Protein AF-A0A4S4DQ17-F1 (afdb_monomer_lite)

Secondary structure (DSSP, 8-state):
-PPPP---SS----S--S---STTTTHHHHHHHHHHHS--S-HHHHHHHHHHHHHHHT-THHHHHHHHHHTTS---HHHHHHHHHHHHHHHHHTTS---------------PPTT-SGGGSPPEEEEEEEETTEEEEEEEEE--HHHHHHS---EEEEEEEEE-SSEEEEEEEEEE-SSS-EEEEEEE-PEEE--TTT-EEES-TT-EEEE-SS-TTSPEEEE---SEEE-SS-EEEEEET--SEEEEE-SSS-EEEEEEES--EEEEEE-GGGGTTTTTSEEEEEEEEEEEEEE-TT-EEEEEEEEEE-

pLDDT: mean 76.97, std 22.65, range [22.67, 98.75]

Foldseek 3Di:
DDDDDDDDFFAQADDDDDDDPPPVQEQPVVVVVCQLCPDDPDPVSVLLNVLLVQQCVQDDCSNVLNVCSNVVVDVDVVSVVVSVVVSVVSSVCVVPDDYDYDDDDDDDDEDADPRGCPNVDDWDWPDWDQDVNKTKTKTKDWDDPVNCSHHNFTKIWIWMWTDDPFKIKIKIKIWRQGQFKGKYKYKYFDKDFAQQQQKKKAQLAQFWKFWCPPHVVRTDTDGHHDRIGGPPAFGWMKGAQTDQWMWMDRRPPKIKIKGKDPLRMWIKGAHGPSNPPPSRGIITIMRIGRDMDMDHHGDMDMMMIMIGID

Sequence (310 aa):
MPAAPYPTPGALLIGDAFNMRHPLTGGGMTGALYKVFCASPDQARKEMREACFDYLSLGGVCSTGPVALLSGLNPSPLSLILHFFAIAINGVGRFHWEFESRTELVYFSCIVHAHGFARNMNWSIVDSQDVEGNPAVTLELKDGPYSRAMWDFSFQAMYKIILDAKSLSTELVITNTDNKPFSFSTALHTYFSASVSGASVKGLKGCKTLNKDPDPKNPLEGEEERDVVTFPGFVDCVYLEAPSELLLDNGLGDKITIQNTSWTDAVLWNPFLQMEACYKDFVCVENAKIGKVELGPNQSWAATQHLSVG

Radius of gyration: 21.35 Å; chains: 1; bounding box: 48×52×52 Å

Organism: Camellia sinensis var. sinensis (NCBI:txid542762)

Structure (mmCIF, N/CA/C/O backbone):
data_AF-A0A4S4DQ17-F1
#
_entry.id   AF-A0A4S4DQ17-F1
#
loop_
_atom_site.group_PDB
_atom_site.id
_atom_site.type_symbol
_atom_site.label_atom_id
_atom_site.label_alt_id
_atom_site.label_comp_id
_atom_site.label_asym_id
_atom_site.label_entity_id
_atom_site.label_seq_id
_atom_site.pdbx_PDB_ins_code
_atom_site.Cartn_x
_atom_site.Cartn_y
_atom_site.Cartn_z
_atom_site.occupancy
_atom_site.B_iso_or_equiv
_atom_site.auth_seq_id
_atom_site.auth_comp_id
_atom_site.auth_asym_id
_atom_site.auth_atom_id
_atom_site.pdbx_PDB_model_num
ATOM 1 N N . MET A 1 1 ? -20.421 15.978 -12.755 1.00 23.36 1 MET A N 1
ATOM 2 C CA . MET A 1 1 ? -19.486 16.382 -13.828 1.00 23.36 1 MET A CA 1
ATOM 3 C C . MET A 1 1 ? -18.197 15.602 -13.625 1.00 23.36 1 MET A C 1
ATOM 5 O O . MET A 1 1 ? -17.738 15.582 -12.489 1.00 23.36 1 MET A O 1
ATOM 9 N N . PRO A 1 2 ? -17.665 14.894 -14.634 1.00 24.42 2 PRO A N 1
ATOM 10 C CA . PRO A 1 2 ? -16.424 14.141 -14.474 1.00 24.42 2 PRO A CA 1
ATOM 11 C C . PRO A 1 2 ? -15.255 15.095 -14.193 1.00 24.42 2 PRO A C 1
ATOM 13 O O . PRO A 1 2 ? -15.185 16.186 -14.760 1.00 24.42 2 PRO A O 1
ATOM 16 N N . ALA A 1 3 ? -14.365 14.700 -13.281 1.00 25.77 3 ALA A N 1
ATOM 17 C CA . ALA A 1 3 ? -13.180 15.474 -12.944 1.00 25.77 3 ALA A CA 1
ATOM 18 C C . ALA A 1 3 ? -12.233 15.552 -14.152 1.00 25.77 3 ALA A C 1
ATOM 20 O O . ALA A 1 3 ? -11.909 14.534 -14.759 1.00 25.77 3 ALA A O 1
ATOM 21 N N . ALA A 1 4 ? -11.785 16.764 -14.486 1.00 26.52 4 ALA A N 1
ATOM 22 C CA . ALA A 1 4 ? -10.760 16.979 -15.501 1.00 26.52 4 ALA A CA 1
ATOM 23 C C . ALA A 1 4 ? -9.400 16.405 -15.033 1.00 26.52 4 ALA A C 1
ATOM 25 O O . ALA A 1 4 ? -9.022 16.663 -13.883 1.00 26.52 4 ALA A O 1
ATOM 26 N N . PRO A 1 5 ? -8.685 15.644 -15.884 1.00 32.91 5 PRO A N 1
ATOM 27 C CA . PRO A 1 5 ? -7.383 15.061 -15.564 1.00 32.91 5 PRO A CA 1
ATOM 28 C C . PRO A 1 5 ? -6.291 16.135 -15.460 1.00 32.91 5 PRO A C 1
ATOM 30 O O . PRO A 1 5 ? -6.282 17.089 -16.238 1.00 32.91 5 PRO A O 1
ATOM 33 N N . TYR A 1 6 ? -5.356 15.953 -14.523 1.00 35.62 6 TYR A N 1
ATOM 34 C CA . TYR A 1 6 ? -4.152 16.778 -14.381 1.00 35.62 6 TYR A CA 1
ATOM 35 C C . TYR A 1 6 ? -2.906 15.917 -14.643 1.00 35.62 6 TYR A C 1
ATOM 37 O O . TYR A 1 6 ? -2.704 14.922 -13.946 1.00 35.62 6 TYR A O 1
ATOM 45 N N . PRO A 1 7 ? -2.073 16.252 -15.640 1.00 33.19 7 PRO A N 1
ATOM 46 C CA . PRO A 1 7 ? -0.822 15.549 -15.887 1.00 33.19 7 PRO A CA 1
ATOM 47 C C . PRO A 1 7 ? 0.250 15.970 -14.870 1.00 33.19 7 PRO A C 1
ATOM 49 O O . PRO A 1 7 ? 0.632 17.139 -14.820 1.00 33.19 7 PRO A O 1
ATOM 52 N N . THR A 1 8 ? 0.777 15.010 -14.103 1.00 34.31 8 THR A N 1
ATOM 53 C CA . THR A 1 8 ? 1.921 15.218 -13.197 1.00 34.31 8 THR A CA 1
ATOM 54 C C . THR A 1 8 ? 3.106 14.357 -13.648 1.00 34.31 8 THR A C 1
ATOM 56 O O . THR A 1 8 ? 3.019 13.131 -13.593 1.00 34.31 8 THR A O 1
ATOM 59 N N . PRO A 1 9 ? 4.230 14.954 -14.082 1.00 32.97 9 PRO A N 1
ATOM 60 C CA . PRO A 1 9 ? 5.442 14.206 -14.411 1.00 32.97 9 PRO A CA 1
ATOM 61 C C . PRO A 1 9 ? 6.063 13.512 -13.180 1.00 32.97 9 PRO A C 1
ATOM 63 O O . PRO A 1 9 ? 6.388 14.182 -12.191 1.00 32.97 9 PRO A O 1
ATOM 66 N N . GLY A 1 10 ? 6.270 12.190 -13.281 1.00 31.44 10 GLY A N 1
ATOM 67 C CA . GLY A 1 10 ? 7.061 11.375 -12.344 1.00 31.44 10 GLY A CA 1
ATOM 68 C C . GLY A 1 10 ? 6.290 10.728 -11.183 1.00 31.44 10 GLY A C 1
ATOM 69 O O . GLY A 1 10 ? 6.564 11.049 -10.031 1.00 31.44 10 GLY A O 1
ATOM 70 N N . ALA A 1 11 ? 5.339 9.825 -11.457 1.00 30.89 11 ALA A N 1
ATOM 71 C CA . ALA A 1 11 ? 4.606 9.074 -10.425 1.00 30.89 11 ALA A CA 1
ATOM 72 C C . ALA A 1 11 ? 4.441 7.584 -10.806 1.00 30.89 11 ALA A C 1
ATOM 74 O O . ALA A 1 11 ? 3.930 7.285 -11.885 1.00 30.89 11 ALA A O 1
ATOM 75 N N . LEU A 1 12 ? 4.832 6.662 -9.911 1.00 33.28 12 LEU A N 1
ATOM 76 C CA . LEU A 1 12 ? 4.668 5.200 -10.012 1.00 33.28 12 LEU A CA 1
ATOM 77 C C . LEU A 1 12 ? 4.032 4.689 -8.714 1.00 33.28 12 LEU A C 1
ATOM 79 O O . LEU A 1 12 ? 4.711 4.204 -7.813 1.00 33.28 12 LEU A O 1
ATOM 83 N N . LEU A 1 13 ? 2.716 4.839 -8.618 1.00 39.44 13 LEU A N 1
ATOM 84 C CA . LEU A 1 13 ? 1.956 4.498 -7.420 1.00 39.44 13 LEU A CA 1
ATOM 85 C C . LEU A 1 13 ? 1.554 3.011 -7.424 1.00 39.44 13 LEU A C 1
ATOM 87 O O . LEU A 1 13 ? 1.210 2.453 -8.470 1.00 39.44 13 LEU A O 1
ATOM 91 N N . ILE A 1 14 ? 1.627 2.379 -6.251 1.00 31.50 14 ILE A N 1
ATOM 92 C CA . ILE A 1 14 ? 1.242 0.987 -5.982 1.00 31.50 14 ILE A CA 1
ATOM 93 C C . ILE A 1 14 ? 0.089 1.023 -4.963 1.00 31.50 14 ILE A C 1
ATOM 95 O O . ILE A 1 14 ? 0.085 1.846 -4.055 1.00 31.50 14 ILE A O 1
ATOM 99 N N . GLY A 1 15 ? -0.924 0.173 -5.147 1.00 33.09 15 GLY A N 1
ATOM 100 C CA . GLY A 1 15 ? -2.092 0.090 -4.260 1.00 33.09 15 GLY A CA 1
ATOM 101 C C . GLY A 1 15 ? -3.380 0.741 -4.791 1.00 33.09 15 GLY A C 1
ATOM 102 O O . GLY A 1 15 ? -3.366 1.603 -5.668 1.00 33.09 15 GLY A O 1
ATOM 103 N N . ASP A 1 16 ? -4.517 0.244 -4.308 1.00 33.47 16 ASP A N 1
ATOM 104 C CA . ASP A 1 16 ? -5.868 0.581 -4.753 1.00 33.47 16 ASP A CA 1
ATOM 105 C C . ASP A 1 16 ? -6.634 1.433 -3.743 1.00 33.47 16 ASP A C 1
ATOM 107 O O . ASP A 1 16 ? -7.006 0.893 -2.723 1.00 33.47 16 ASP A O 1
ATOM 111 N N . ALA A 1 17 ? -6.998 2.674 -4.082 1.00 32.94 17 ALA A N 1
ATOM 112 C CA . ALA A 1 17 ? -8.367 3.154 -3.835 1.00 32.94 17 ALA A CA 1
ATOM 113 C C . ALA A 1 17 ? -8.698 4.362 -4.695 1.00 32.94 17 ALA A C 1
ATOM 115 O O . ALA A 1 17 ? -8.714 5.483 -4.218 1.00 32.94 17 ALA A O 1
ATOM 116 N N . PHE A 1 18 ? -8.936 4.153 -5.985 1.00 29.39 18 PHE A N 1
ATOM 117 C CA . PHE A 1 18 ? -9.762 5.029 -6.833 1.00 29.39 18 PHE A CA 1
ATOM 118 C C . PHE A 1 18 ? -9.758 4.391 -8.227 1.00 29.39 18 PHE A C 1
ATOM 120 O O . PHE A 1 18 ? -8.889 4.695 -9.040 1.00 29.39 18 PHE A O 1
ATOM 127 N N . ASN A 1 19 ? -10.632 3.410 -8.485 1.00 33.72 19 ASN A N 1
ATOM 128 C CA . ASN A 1 19 ? -11.723 3.561 -9.459 1.00 33.72 19 ASN A CA 1
ATOM 129 C C . ASN A 1 19 ? -12.554 2.268 -9.593 1.00 33.72 19 ASN A C 1
ATOM 131 O O . ASN A 1 19 ? -12.212 1.369 -10.346 1.00 33.72 19 ASN A O 1
ATOM 135 N N . MET A 1 20 ? -13.719 2.237 -8.954 1.00 30.47 20 MET A N 1
ATOM 136 C CA . MET A 1 20 ? -14.927 1.722 -9.597 1.00 30.47 20 MET A CA 1
ATOM 137 C C . MET A 1 20 ? -16.119 2.407 -8.946 1.00 30.47 20 MET A C 1
ATOM 139 O O . MET A 1 20 ? -16.654 1.917 -7.955 1.00 30.47 20 MET A O 1
ATOM 143 N N . ARG A 1 21 ? -16.558 3.557 -9.464 1.00 41.91 21 ARG A N 1
ATOM 144 C CA . ARG A 1 21 ? -17.860 4.107 -9.054 1.00 41.91 21 ARG A CA 1
ATOM 145 C C . ARG A 1 21 ? -18.694 4.543 -10.249 1.00 41.91 21 ARG A C 1
ATOM 147 O O . ARG A 1 21 ? -19.067 5.700 -10.387 1.00 41.91 21 ARG A O 1
ATOM 154 N N . HIS A 1 22 ? -19.053 3.554 -11.068 1.00 36.72 22 HIS A N 1
ATOM 155 C CA . HIS A 1 22 ? -20.431 3.462 -11.540 1.00 36.72 22 HIS A CA 1
ATOM 156 C C . HIS A 1 22 ? -21.171 2.452 -10.631 1.00 36.72 22 HIS A C 1
ATOM 158 O O . HIS A 1 22 ? -20.622 1.375 -10.375 1.00 36.72 22 HIS A O 1
ATOM 164 N N . PRO A 1 23 ? -22.389 2.752 -10.134 1.00 37.75 23 PRO A N 1
ATOM 165 C CA . PRO A 1 23 ? -23.125 1.888 -9.199 1.00 37.75 23 PRO A CA 1
ATOM 166 C C . PRO A 1 23 ? -23.360 0.455 -9.707 1.00 37.75 23 PRO A C 1
ATOM 168 O O . PRO A 1 23 ? -23.554 -0.458 -8.910 1.00 37.75 23 PRO A O 1
ATOM 171 N N . LEU A 1 24 ? -23.308 0.249 -11.027 1.00 41.12 24 LEU A N 1
ATOM 172 C CA . LEU A 1 24 ? -23.474 -1.069 -11.648 1.00 41.12 24 LEU A CA 1
ATOM 173 C C . LEU A 1 24 ? -22.224 -1.952 -11.581 1.00 41.12 24 LEU A C 1
ATOM 175 O O . LEU A 1 24 ? -22.370 -3.168 -11.602 1.00 41.12 24 LEU A O 1
ATOM 179 N N . THR A 1 25 ? -21.017 -1.382 -11.517 1.00 44.50 25 THR A N 1
ATOM 180 C CA . THR A 1 25 ? -19.782 -2.158 -11.709 1.00 44.50 25 THR A CA 1
ATOM 181 C C . THR A 1 25 ? -18.955 -2.329 -10.437 1.00 44.50 25 THR A C 1
ATOM 183 O O . THR A 1 25 ? -18.347 -3.375 -10.267 1.00 44.50 25 THR A O 1
ATOM 186 N N . GLY A 1 26 ? -19.015 -1.382 -9.493 1.00 41.41 26 GLY A N 1
ATOM 187 C CA . GLY A 1 26 ? -18.162 -1.374 -8.295 1.00 41.41 26 GLY A CA 1
ATOM 188 C C . GLY A 1 26 ? -18.586 -2.292 -7.147 1.00 41.41 26 GLY A C 1
ATOM 189 O O . GLY A 1 26 ? -17.927 -3.280 -6.834 1.00 41.41 26 GLY A O 1
ATOM 190 N N . GLY A 1 27 ? -19.683 -1.939 -6.476 1.00 39.31 27 GLY A N 1
ATOM 191 C CA . GLY A 1 27 ? -20.121 -2.626 -5.253 1.00 39.31 27 GLY A CA 1
ATOM 192 C C . GLY A 1 27 ? -21.035 -3.824 -5.510 1.00 39.31 27 GLY A C 1
ATOM 193 O O . GLY A 1 27 ? -20.897 -4.862 -4.866 1.00 39.31 27 GLY A O 1
ATOM 194 N N . GLY A 1 28 ? -21.949 -3.701 -6.479 1.00 44.72 28 GLY A N 1
ATOM 195 C CA . GLY A 1 28 ? -22.928 -4.747 -6.784 1.00 44.72 28 GLY A CA 1
ATOM 196 C C . GLY A 1 28 ? -22.284 -6.012 -7.348 1.00 44.72 28 GLY A C 1
ATOM 197 O O . GLY A 1 28 ? -22.566 -7.109 -6.871 1.00 44.72 28 GLY A O 1
ATOM 198 N N . MET A 1 29 ? -21.375 -5.862 -8.316 1.00 48.62 29 MET A N 1
ATOM 199 C CA . MET A 1 29 ? -20.683 -7.004 -8.916 1.00 48.62 29 MET A CA 1
ATOM 200 C C . MET A 1 29 ? -19.654 -7.628 -7.982 1.00 48.62 29 MET A C 1
ATOM 202 O O . MET A 1 29 ? -19.623 -8.844 -7.890 1.00 48.62 29 MET A O 1
ATOM 206 N N . THR A 1 30 ? -18.868 -6.847 -7.239 1.00 45.31 30 THR A N 1
ATOM 207 C CA . THR A 1 30 ? -17.901 -7.403 -6.274 1.00 45.31 30 THR A CA 1
ATOM 208 C C . THR A 1 30 ? -18.607 -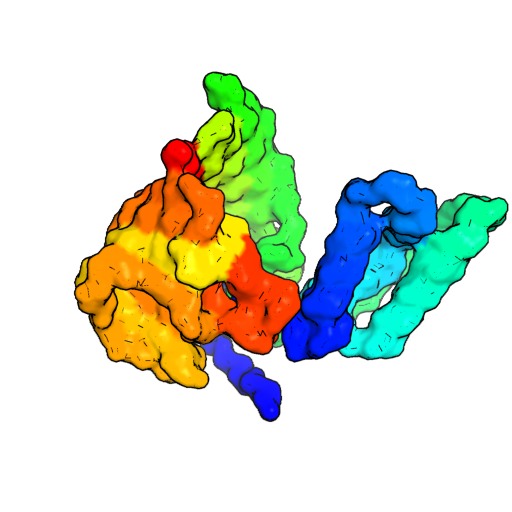8.176 -5.158 1.00 45.31 30 THR A C 1
ATOM 210 O O . THR A 1 30 ? -18.210 -9.292 -4.838 1.00 45.31 30 THR A O 1
ATOM 213 N N . GLY A 1 31 ? -19.720 -7.655 -4.626 1.00 46.66 31 GLY A N 1
ATOM 214 C CA . GLY A 1 31 ? -20.544 -8.374 -3.649 1.00 46.66 31 GLY A CA 1
ATOM 215 C C . GLY A 1 31 ? -21.257 -9.603 -4.230 1.00 46.66 31 GLY A C 1
ATOM 216 O O . GLY A 1 31 ? -21.392 -10.620 -3.547 1.00 46.66 31 GLY A O 1
ATOM 217 N N . ALA A 1 32 ? -21.691 -9.548 -5.494 1.00 52.75 32 ALA A N 1
ATOM 218 C CA . AL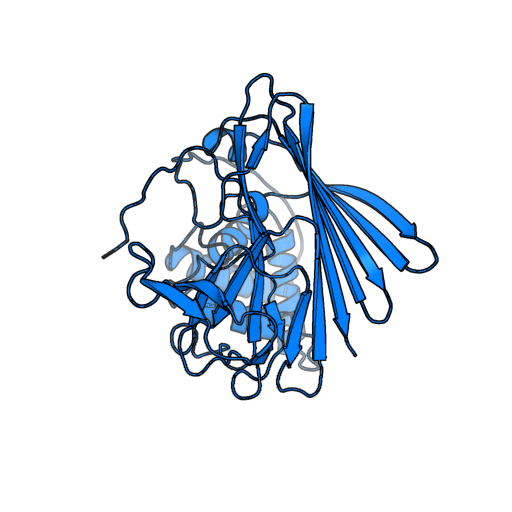A A 1 32 ? -22.265 -10.698 -6.192 1.00 52.75 32 ALA A CA 1
ATOM 219 C C . ALA A 1 32 ? -21.208 -11.775 -6.484 1.00 52.75 32 ALA A C 1
ATOM 221 O O . ALA A 1 32 ? -21.453 -12.946 -6.216 1.00 52.75 32 ALA A O 1
ATOM 222 N N . LEU A 1 33 ? -20.019 -11.392 -6.951 1.00 53.12 33 LEU A N 1
ATOM 223 C CA . LEU A 1 33 ? -18.902 -12.298 -7.213 1.00 53.12 33 LEU A CA 1
ATOM 224 C C . LEU A 1 33 ? -18.356 -12.897 -5.924 1.00 53.12 33 LEU A C 1
ATOM 226 O O . LEU A 1 33 ? -18.113 -14.095 -5.891 1.00 53.12 33 LEU A O 1
ATOM 230 N N . TYR A 1 34 ? -18.261 -12.130 -4.837 1.00 52.47 34 TYR A N 1
ATOM 231 C CA . TYR A 1 34 ? -17.959 -12.674 -3.513 1.00 52.47 34 TYR A CA 1
ATOM 232 C C . TYR A 1 34 ? -18.967 -13.771 -3.138 1.00 52.47 34 TYR A C 1
ATOM 234 O O . TYR A 1 34 ? -18.584 -14.890 -2.813 1.00 52.47 34 TYR A O 1
ATOM 242 N N . LYS A 1 35 ? -20.272 -13.514 -3.296 1.00 53.31 35 LYS A N 1
ATOM 243 C CA . LYS A 1 35 ? -21.320 -14.519 -3.036 1.00 53.31 35 LYS A CA 1
ATOM 244 C C . LYS A 1 35 ? -21.283 -15.730 -3.978 1.00 53.31 35 LYS A C 1
ATOM 246 O O . LYS A 1 35 ? -21.761 -16.791 -3.580 1.00 53.31 35 LYS A O 1
ATOM 251 N N . VAL A 1 36 ? -20.763 -15.578 -5.196 1.00 54.81 36 VAL A N 1
ATOM 252 C CA . VAL A 1 36 ? -20.610 -16.657 -6.189 1.00 54.81 36 VAL A CA 1
ATOM 253 C C . VAL A 1 36 ? -19.350 -17.487 -5.918 1.00 54.81 36 VAL A C 1
ATOM 255 O O . VAL A 1 36 ? -19.397 -18.709 -5.999 1.00 54.81 36 VAL A O 1
ATOM 258 N N . PHE A 1 37 ? -18.225 -16.856 -5.578 1.00 52.75 37 PHE A N 1
ATOM 259 C CA . PHE A 1 37 ? -16.928 -17.524 -5.437 1.00 52.75 37 PHE A CA 1
ATOM 260 C C . PHE A 1 37 ? -16.632 -18.021 -4.018 1.00 52.75 37 PHE A C 1
ATOM 262 O O . PHE A 1 37 ? -15.859 -18.971 -3.866 1.00 52.75 37 PHE A O 1
ATOM 269 N N . CYS A 1 38 ? -17.271 -17.465 -2.984 1.00 53.34 38 CYS A N 1
ATOM 270 C CA . CYS A 1 38 ? -17.173 -18.002 -1.630 1.00 53.34 38 CYS A CA 1
ATOM 271 C C . CYS A 1 38 ? -17.702 -19.438 -1.560 1.00 53.34 38 CYS A C 1
ATOM 273 O O . CYS A 1 38 ? -18.746 -19.779 -2.121 1.00 53.34 38 CYS A O 1
ATOM 275 N N . ALA A 1 39 ? -16.981 -20.290 -0.828 1.00 50.50 39 ALA A N 1
ATOM 276 C CA . ALA A 1 39 ? -17.391 -21.665 -0.595 1.00 50.50 39 ALA A CA 1
ATOM 277 C C . ALA A 1 39 ? -18.785 -21.702 0.051 1.00 50.50 39 ALA A C 1
ATOM 279 O O . ALA A 1 39 ? -19.021 -21.105 1.100 1.00 50.50 39 ALA A O 1
ATOM 280 N N . SER A 1 40 ? -19.713 -22.412 -0.587 1.00 61.47 40 SER A N 1
ATOM 281 C CA . SER A 1 40 ? -21.077 -22.573 -0.103 1.00 61.47 40 SER A CA 1
ATOM 282 C C . SER A 1 40 ? -21.500 -24.041 -0.146 1.00 61.47 40 SER A C 1
ATOM 284 O O . SER A 1 40 ? -21.151 -24.740 -1.100 1.00 61.47 40 SER A O 1
ATOM 286 N N . PRO A 1 41 ? -22.277 -24.526 0.841 1.00 53.78 41 PRO A N 1
ATOM 287 C CA . PRO A 1 41 ? -22.908 -25.842 0.764 1.00 53.78 41 PRO A CA 1
ATOM 288 C C . PRO A 1 41 ? -24.058 -25.896 -0.258 1.00 53.78 41 PRO A C 1
ATOM 290 O O . PRO A 1 41 ? -24.495 -26.987 -0.608 1.00 53.78 41 PRO A O 1
ATOM 293 N N . ASP A 1 42 ? -24.528 -24.745 -0.750 1.00 70.38 42 ASP A N 1
ATOM 294 C CA . ASP A 1 42 ? -25.627 -24.641 -1.710 1.00 70.38 42 ASP A CA 1
ATOM 295 C C . ASP A 1 42 ? -25.210 -25.103 -3.116 1.00 70.38 42 ASP A C 1
ATOM 297 O O . ASP A 1 42 ? -24.244 -24.594 -3.690 1.00 70.38 42 ASP A O 1
ATOM 301 N N . GLN A 1 43 ? -25.948 -26.069 -3.667 1.00 62.81 43 GLN A N 1
ATOM 302 C CA . GLN A 1 43 ? -25.633 -26.694 -4.952 1.00 62.81 43 GLN A CA 1
ATOM 303 C C . GLN A 1 43 ? -25.741 -25.708 -6.127 1.00 62.81 43 GLN A C 1
ATOM 305 O O . GLN A 1 43 ? -24.875 -25.710 -6.997 1.00 62.81 43 GLN A O 1
ATOM 310 N N . ALA A 1 44 ? -26.726 -24.804 -6.119 1.00 63.16 44 ALA A N 1
ATOM 311 C CA . ALA A 1 44 ? -26.897 -23.818 -7.187 1.00 63.16 44 ALA A CA 1
ATOM 312 C C . ALA A 1 44 ? -25.738 -22.806 -7.220 1.00 63.16 44 ALA A C 1
ATOM 314 O O . ALA A 1 44 ? -25.273 -22.415 -8.289 1.00 63.16 44 ALA A O 1
ATOM 315 N N . ARG A 1 45 ? -25.205 -22.419 -6.053 1.00 61.78 45 ARG A N 1
ATOM 316 C CA . ARG A 1 45 ? -24.010 -21.563 -5.970 1.00 61.78 45 ARG A CA 1
ATOM 317 C C . ARG A 1 45 ? -22.735 -22.270 -6.423 1.00 61.78 45 ARG A C 1
ATOM 319 O O . ARG A 1 45 ? -21.899 -21.625 -7.050 1.00 61.78 45 ARG A O 1
ATOM 326 N N . LYS A 1 46 ? -22.586 -23.574 -6.158 1.00 63.62 46 LYS A N 1
ATOM 327 C CA . LYS A 1 46 ? -21.455 -24.362 -6.684 1.00 63.62 46 LYS A CA 1
ATOM 328 C C . LYS A 1 46 ? -21.476 -24.418 -8.209 1.00 63.62 46 LYS A C 1
ATOM 330 O O . LYS A 1 46 ? -20.450 -24.161 -8.828 1.00 63.62 46 LYS A O 1
ATOM 335 N N . GLU A 1 47 ? -22.642 -24.669 -8.798 1.00 67.69 47 GLU A N 1
ATOM 336 C CA . GLU A 1 47 ? -22.793 -24.741 -10.255 1.00 67.69 47 GLU A CA 1
ATOM 337 C C . GLU A 1 47 ? -22.601 -23.383 -10.929 1.00 67.69 47 GLU A C 1
ATOM 339 O O . GLU A 1 47 ? -21.906 -23.286 -11.936 1.00 67.69 47 GLU A O 1
ATOM 344 N N . MET A 1 48 ? -23.119 -22.306 -10.333 1.00 66.06 48 MET A N 1
ATOM 345 C CA . MET A 1 48 ? -22.882 -20.947 -10.822 1.00 66.06 48 MET A CA 1
ATOM 346 C C . MET A 1 48 ? -21.393 -20.574 -10.782 1.00 66.06 48 MET A C 1
ATOM 348 O O . MET A 1 48 ? -20.884 -19.951 -11.710 1.00 66.06 48 MET A O 1
ATOM 352 N N . ARG A 1 49 ? -20.671 -20.984 -9.733 1.00 69.50 49 ARG A N 1
ATOM 353 C CA . ARG A 1 49 ? -19.223 -20.770 -9.613 1.00 69.50 49 ARG A CA 1
ATOM 354 C C . ARG A 1 49 ? -18.443 -21.503 -10.698 1.00 69.50 49 ARG A C 1
ATOM 356 O O . ARG A 1 49 ? -17.525 -20.936 -11.284 1.00 69.50 49 ARG A O 1
ATOM 363 N N . GLU A 1 50 ? -18.804 -22.751 -10.951 1.00 68.62 50 GLU A N 1
ATOM 364 C CA . GLU A 1 50 ? -18.174 -23.580 -11.972 1.00 68.62 50 GLU A CA 1
ATOM 365 C C . GLU A 1 50 ? -18.482 -23.084 -13.396 1.00 68.62 50 GLU A C 1
ATOM 367 O O . GLU A 1 50 ? -17.571 -22.991 -14.211 1.00 68.62 50 GLU A O 1
ATOM 372 N N . ALA A 1 51 ? -19.714 -22.646 -13.675 1.00 71.38 51 ALA A N 1
ATOM 373 C CA . ALA A 1 51 ? -20.076 -22.006 -14.943 1.00 71.38 51 ALA A CA 1
ATOM 374 C C . ALA A 1 51 ? -19.307 -20.695 -15.181 1.00 71.38 51 ALA A C 1
ATOM 376 O O . ALA A 1 51 ? -18.847 -20.429 -16.291 1.00 71.38 51 ALA A O 1
ATOM 377 N N . CYS A 1 52 ? -19.126 -19.882 -14.135 1.00 70.38 52 CYS A N 1
ATOM 378 C CA . CYS A 1 52 ? -18.269 -18.700 -14.201 1.00 70.38 52 CYS A CA 1
ATOM 379 C C . CYS A 1 52 ? -16.813 -19.075 -14.504 1.00 70.38 52 CYS A C 1
ATOM 381 O O . CYS A 1 52 ? -16.176 -18.418 -15.324 1.00 70.38 52 CYS A O 1
ATOM 383 N N . PHE A 1 53 ? -16.279 -20.115 -13.855 1.00 74.12 53 PHE A N 1
ATOM 384 C CA . PHE A 1 53 ? -14.901 -20.554 -14.067 1.00 74.12 53 PHE A CA 1
ATOM 385 C C . PHE A 1 53 ? -14.675 -21.067 -15.492 1.00 74.12 53 PHE A C 1
ATOM 387 O O . PHE A 1 53 ? -13.714 -20.656 -16.140 1.00 74.12 53 PHE A O 1
ATOM 394 N N . ASP A 1 54 ? -15.578 -21.893 -16.013 1.00 70.88 54 ASP A N 1
ATOM 395 C CA . ASP A 1 54 ? -15.508 -22.392 -17.388 1.00 70.88 54 ASP A CA 1
ATOM 396 C C . ASP A 1 54 ? -15.610 -21.265 -18.405 1.00 70.88 54 ASP A C 1
ATOM 398 O O . ASP A 1 54 ? -14.793 -21.189 -19.320 1.00 70.88 54 ASP A O 1
ATOM 402 N N . TYR A 1 55 ? -16.566 -20.350 -18.216 1.00 73.75 55 TYR A N 1
ATOM 403 C CA . TYR A 1 55 ? -16.719 -19.187 -19.080 1.00 73.75 55 TYR A CA 1
ATOM 404 C C . TYR A 1 55 ? -15.430 -18.357 -19.141 1.00 73.75 55 TYR A C 1
ATOM 406 O O . TYR A 1 55 ? -14.966 -18.010 -20.226 1.00 73.75 55 TYR A O 1
ATOM 414 N N . LEU A 1 56 ? -14.808 -18.093 -17.989 1.00 74.12 56 LEU A N 1
ATOM 415 C CA . LEU A 1 56 ? -13.529 -17.383 -17.923 1.00 74.12 56 LEU A CA 1
ATOM 416 C C . LEU A 1 56 ? -12.382 -18.198 -18.547 1.00 74.12 56 LEU A C 1
ATOM 418 O O . LEU A 1 56 ? -11.500 -17.623 -19.188 1.00 74.12 56 LEU A O 1
ATOM 422 N N . SER A 1 57 ? -12.407 -19.526 -18.406 1.00 74.31 57 SER A N 1
ATOM 423 C CA . SER A 1 57 ? -11.396 -20.445 -18.950 1.00 74.31 57 SER A CA 1
ATOM 424 C C . SER A 1 57 ? -11.413 -20.531 -20.478 1.00 74.31 57 SER A C 1
ATOM 426 O O . SER A 1 57 ? -10.395 -20.880 -21.074 1.00 74.31 57 SER A O 1
ATOM 428 N N . LEU A 1 58 ? -12.515 -20.140 -21.137 1.00 69.94 58 LEU A N 1
ATOM 429 C CA . LEU A 1 58 ? -12.572 -20.019 -22.602 1.00 69.94 58 LEU A CA 1
ATOM 430 C C . LEU A 1 58 ? -11.601 -18.957 -23.156 1.00 69.94 58 LEU A C 1
ATOM 432 O O . LEU A 1 58 ? -11.252 -18.995 -24.339 1.00 69.94 58 LEU A O 1
ATOM 436 N N . GLY A 1 59 ? -11.131 -18.025 -22.317 1.00 68.44 59 GLY A N 1
ATOM 437 C CA . GLY A 1 59 ? -10.181 -16.989 -22.716 1.00 68.44 59 GLY A CA 1
ATOM 438 C C . GLY A 1 59 ? -10.771 -15.964 -23.695 1.00 68.44 59 GLY A C 1
ATOM 439 O O . GLY A 1 59 ? -11.976 -15.921 -23.953 1.00 68.44 59 GLY A O 1
ATOM 440 N N . GLY A 1 60 ? -9.919 -15.083 -24.232 1.00 75.69 60 GLY A N 1
ATOM 441 C CA . GLY A 1 60 ? -10.355 -14.010 -25.138 1.00 75.69 60 GLY A CA 1
ATOM 442 C C . GLY A 1 60 ? -11.410 -13.110 -24.489 1.00 75.69 60 GLY A C 1
ATOM 443 O O . GLY A 1 60 ? -11.327 -12.848 -23.294 1.00 75.69 60 GLY A O 1
ATOM 444 N N . VAL A 1 61 ? -12.431 -12.694 -25.246 1.00 76.38 61 VAL A N 1
ATOM 445 C CA . VAL A 1 61 ? -13.522 -11.821 -24.762 1.00 76.38 61 VAL A CA 1
ATOM 446 C C . VAL A 1 61 ? -14.237 -12.400 -23.535 1.00 76.38 61 VAL A C 1
ATOM 448 O O . VAL A 1 61 ? -14.663 -11.636 -22.675 1.00 76.38 61 VAL A O 1
ATOM 451 N N . CYS A 1 62 ? -14.316 -13.727 -23.392 1.00 71.38 62 CYS A N 1
ATOM 452 C CA . CYS A 1 62 ? -14.953 -14.368 -22.237 1.00 71.38 62 CYS A CA 1
ATOM 453 C C . CYS A 1 62 ? -14.149 -14.209 -20.937 1.00 71.38 62 CYS A C 1
ATOM 455 O O . CYS A 1 62 ? -14.714 -14.329 -19.857 1.00 71.38 62 CYS A O 1
ATOM 457 N N . SER A 1 63 ? -12.857 -13.882 -21.030 1.00 69.88 63 SER A N 1
ATOM 458 C CA . SER A 1 63 ? -11.995 -13.560 -19.890 1.00 69.88 63 SER A CA 1
ATOM 459 C C . SER A 1 63 ? -11.724 -12.057 -19.803 1.00 69.88 63 SER A C 1
ATOM 461 O O . SER A 1 63 ? -12.021 -11.420 -18.794 1.00 69.88 63 SER A O 1
ATOM 463 N N . THR A 1 64 ? -11.242 -11.449 -20.889 1.00 68.81 64 THR A N 1
ATOM 464 C CA . THR A 1 64 ? -10.871 -10.031 -20.936 1.00 68.81 64 THR A CA 1
ATOM 465 C C . THR A 1 64 ? -12.076 -9.106 -20.826 1.00 68.81 64 THR A C 1
ATOM 467 O O . THR A 1 64 ? -11.944 -8.033 -20.255 1.00 68.81 64 THR A O 1
ATOM 470 N N . GLY A 1 65 ? -13.258 -9.507 -21.301 1.00 72.06 65 GLY A N 1
ATOM 471 C CA . GLY A 1 65 ? -14.492 -8.726 -21.204 1.00 72.06 65 GLY A CA 1
ATOM 472 C C . GLY A 1 65 ? -14.998 -8.575 -19.765 1.00 72.06 65 GLY A C 1
ATOM 473 O O . GLY A 1 65 ? -15.105 -7.441 -19.292 1.00 72.06 65 GLY A O 1
ATOM 474 N N . PRO A 1 66 ? -15.244 -9.673 -19.020 1.00 70.06 66 PRO A N 1
ATOM 475 C CA . PRO A 1 66 ? -15.592 -9.601 -17.604 1.00 70.06 66 PRO A CA 1
ATOM 476 C C . PRO A 1 66 ? -14.494 -8.950 -16.769 1.00 70.06 66 PRO A C 1
ATOM 478 O O . PRO A 1 66 ? -14.797 -8.105 -15.935 1.00 70.06 66 PRO A O 1
ATOM 481 N N . VAL A 1 67 ? -13.219 -9.262 -17.022 1.00 69.56 67 VAL A N 1
ATOM 482 C CA . VAL A 1 67 ? -12.107 -8.616 -16.310 1.00 69.56 67 VAL A CA 1
ATOM 483 C C . VAL A 1 67 ? -12.056 -7.119 -16.622 1.00 69.56 67 VAL A C 1
ATOM 485 O O . VAL A 1 67 ? -11.847 -6.335 -15.704 1.00 69.56 67 VAL A O 1
ATOM 488 N N . ALA A 1 68 ? -12.332 -6.679 -17.854 1.00 59.25 68 ALA A N 1
ATOM 489 C CA . ALA A 1 68 ? -12.440 -5.261 -18.212 1.00 59.25 68 ALA A CA 1
ATOM 490 C C . ALA A 1 68 ? -13.645 -4.573 -17.551 1.00 59.25 68 ALA A C 1
ATOM 492 O O . ALA A 1 68 ? -13.554 -3.412 -17.163 1.00 59.25 68 ALA A O 1
ATOM 493 N N . LEU A 1 69 ? -14.771 -5.272 -17.389 1.00 64.19 69 LEU A N 1
ATOM 494 C CA . LEU A 1 69 ? -15.930 -4.777 -16.639 1.00 64.19 69 LEU A CA 1
ATOM 495 C C . LEU A 1 69 ? -15.614 -4.627 -15.142 1.00 64.19 69 LEU A C 1
ATOM 497 O O . LEU A 1 69 ? -15.992 -3.624 -14.538 1.00 64.19 69 LEU A O 1
ATOM 501 N N . LEU A 1 70 ? -14.897 -5.596 -14.564 1.00 58.03 70 LEU A N 1
ATOM 502 C CA . LEU A 1 70 ? -14.505 -5.627 -13.148 1.00 58.03 70 LEU A CA 1
ATOM 503 C C . LEU A 1 70 ? -13.339 -4.702 -12.809 1.00 58.03 70 LEU A C 1
ATOM 505 O O . LEU A 1 70 ? -13.245 -4.222 -11.689 1.00 58.03 70 LEU A O 1
ATOM 509 N N . SER A 1 71 ? -12.468 -4.425 -13.771 1.00 51.81 71 SER A N 1
ATOM 510 C CA . SER A 1 71 ? -11.404 -3.420 -13.654 1.00 51.81 71 SER A CA 1
ATOM 511 C C . SER A 1 71 ? -11.869 -2.024 -14.079 1.00 51.81 71 SER A C 1
ATOM 513 O O . SER A 1 71 ? -11.080 -1.084 -14.088 1.00 51.81 71 SER A O 1
ATOM 515 N N . GLY A 1 72 ? -13.142 -1.867 -14.462 1.00 52.38 72 GLY A N 1
ATOM 516 C CA . GLY A 1 72 ? -13.707 -0.589 -14.899 1.00 52.38 72 GLY A CA 1
ATOM 517 C C . GLY A 1 72 ? -13.191 -0.076 -16.252 1.00 52.38 72 GLY A C 1
ATOM 518 O O . GLY A 1 72 ? -13.575 1.019 -16.660 1.00 52.38 72 GLY A O 1
ATOM 519 N N . LEU A 1 73 ? -12.375 -0.857 -16.967 1.00 46.75 73 LEU A N 1
ATOM 520 C CA . LEU A 1 73 ? -11.869 -0.565 -18.314 1.00 46.75 73 LEU A CA 1
ATOM 521 C C . LEU A 1 73 ? -12.974 -0.585 -19.386 1.00 46.75 73 LEU A C 1
ATOM 523 O O . LEU A 1 73 ? -12.817 0.012 -20.449 1.00 46.75 73 LEU A O 1
ATOM 527 N N . ASN A 1 74 ? -14.102 -1.246 -19.116 1.00 57.31 74 ASN A N 1
ATOM 528 C CA . ASN A 1 74 ? -15.276 -1.263 -19.985 1.00 57.31 74 ASN A CA 1
ATOM 529 C C . ASN A 1 74 ? -16.553 -0.987 -19.173 1.00 57.31 74 ASN A C 1
ATOM 531 O O . ASN A 1 74 ? -17.152 -1.924 -18.659 1.00 57.31 74 ASN A O 1
ATOM 535 N N . PRO A 1 75 ? -17.020 0.268 -19.057 1.00 57.44 75 PRO A N 1
ATOM 536 C CA . PRO A 1 75 ? -18.212 0.598 -18.272 1.00 57.44 75 PRO A CA 1
ATOM 537 C C . PRO A 1 75 ? -19.538 0.351 -19.018 1.00 57.44 75 PRO A C 1
ATOM 539 O O . PRO A 1 75 ? -20.580 0.831 -18.576 1.00 57.44 75 PRO A O 1
ATOM 542 N N . SER A 1 76 ? -19.532 -0.350 -20.159 1.00 71.81 76 SER A N 1
ATOM 543 C CA . SER A 1 76 ? -20.726 -0.546 -20.989 1.00 71.81 76 SER A CA 1
ATOM 544 C C . SER A 1 76 ? -21.758 -1.464 -20.309 1.00 71.81 76 SER A C 1
ATOM 546 O O . SER A 1 76 ? -21.488 -2.657 -20.137 1.00 71.81 76 SER A O 1
ATOM 548 N N . PRO A 1 77 ? -22.980 -0.981 -19.997 1.00 68.38 77 PRO A N 1
ATOM 549 C CA . PRO A 1 77 ? -24.037 -1.821 -19.427 1.00 68.38 77 PRO A CA 1
ATOM 550 C C . PRO A 1 77 ? -24.459 -2.957 -20.364 1.00 68.38 77 PRO A C 1
ATOM 552 O O . PRO A 1 77 ? -24.832 -4.032 -19.909 1.00 68.38 77 PRO A O 1
ATOM 555 N N . LEU A 1 78 ? -24.365 -2.741 -21.680 1.00 72.31 78 LEU A N 1
ATOM 556 C CA . LEU A 1 78 ? -24.639 -3.777 -22.674 1.00 72.31 78 LEU A CA 1
ATOM 557 C C . LEU A 1 78 ? -23.591 -4.888 -22.619 1.00 72.31 78 LEU A C 1
ATOM 559 O O . LEU A 1 78 ? -23.953 -6.054 -22.693 1.00 72.31 78 LEU A O 1
ATOM 563 N N . SER A 1 79 ? -22.317 -4.539 -22.428 1.00 70.56 79 SER A N 1
ATOM 564 C CA . SER A 1 79 ? -21.248 -5.523 -22.228 1.00 70.56 79 SER A CA 1
ATOM 565 C C . SER A 1 79 ? -21.507 -6.363 -20.975 1.00 70.56 79 SER A C 1
ATOM 567 O O . SER A 1 79 ? -21.453 -7.588 -21.029 1.00 70.56 79 SER A O 1
ATOM 569 N N . LEU A 1 80 ? -21.899 -5.719 -19.867 1.00 74.44 80 LEU A N 1
ATOM 570 C CA . LEU A 1 80 ? -22.283 -6.416 -18.637 1.00 74.44 80 LEU A CA 1
ATOM 571 C C . LEU A 1 80 ? -23.429 -7.407 -18.870 1.00 74.44 80 LEU A C 1
ATOM 573 O O . LEU A 1 80 ? -23.330 -8.569 -18.486 1.00 74.44 80 LEU A O 1
ATOM 577 N N . ILE A 1 81 ? -24.502 -6.951 -19.516 1.00 77.31 81 ILE A N 1
ATOM 578 C CA . ILE A 1 81 ? -25.667 -7.780 -19.837 1.00 77.31 81 ILE A CA 1
ATOM 579 C C . ILE A 1 81 ? -25.251 -8.964 -20.719 1.00 77.31 81 ILE A C 1
ATOM 581 O O . ILE A 1 81 ? -25.618 -10.100 -20.428 1.00 77.31 81 ILE A O 1
ATOM 585 N N . LEU A 1 82 ? -24.450 -8.721 -21.759 1.00 82.06 82 LEU A N 1
ATOM 586 C CA . LEU A 1 82 ? -23.966 -9.761 -22.666 1.00 82.06 82 LEU A CA 1
ATOM 587 C C . LEU A 1 82 ? -23.143 -10.819 -21.929 1.00 82.06 82 LEU A C 1
ATOM 589 O O . LEU A 1 82 ? -23.416 -12.004 -22.088 1.00 82.06 82 LEU A O 1
ATOM 593 N N . HIS A 1 83 ? -22.185 -10.413 -21.094 1.00 81.19 83 HIS A N 1
ATOM 594 C CA . HIS A 1 83 ? -21.371 -11.348 -20.319 1.00 81.19 83 HIS A CA 1
ATOM 595 C C . HIS A 1 83 ? -22.192 -12.104 -19.273 1.00 81.19 83 HIS A C 1
ATOM 597 O O . HIS A 1 83 ? -22.010 -13.307 -19.116 1.00 81.19 83 HIS A O 1
ATOM 603 N N . PHE A 1 84 ? -23.145 -11.443 -18.615 1.00 79.44 84 PHE A N 1
ATOM 604 C CA . PHE A 1 84 ? -24.055 -12.092 -17.675 1.00 79.44 84 PHE A CA 1
ATOM 605 C C . PHE A 1 84 ? -24.887 -13.190 -18.353 1.00 79.44 84 PHE A C 1
ATOM 607 O O . PHE A 1 84 ? -24.932 -14.323 -17.873 1.00 79.44 84 PHE A O 1
ATOM 614 N N . PHE A 1 85 ? -25.496 -12.892 -19.505 1.00 80.81 85 PHE A N 1
ATOM 615 C CA . PHE A 1 85 ? -26.243 -13.892 -20.269 1.00 80.81 85 PHE A CA 1
ATOM 616 C C . PHE A 1 85 ? -25.334 -14.961 -20.877 1.00 80.81 85 PHE A C 1
ATOM 618 O O . PHE A 1 85 ? -25.731 -16.118 -20.920 1.00 80.81 85 PHE A O 1
ATOM 625 N N . ALA A 1 86 ? -24.114 -14.625 -21.297 1.00 79.75 86 ALA A N 1
ATOM 626 C CA . ALA A 1 86 ? -23.164 -15.599 -21.824 1.00 79.75 86 ALA A CA 1
ATOM 627 C C . ALA A 1 86 ? -22.699 -16.593 -20.748 1.00 79.75 86 ALA A C 1
ATOM 629 O O . ALA A 1 86 ? -22.630 -17.785 -21.027 1.00 79.75 86 ALA A O 1
ATOM 630 N N . ILE A 1 87 ? -22.468 -16.135 -19.513 1.00 78.06 87 ILE A N 1
ATOM 631 C CA . ILE A 1 87 ? -22.197 -16.997 -18.353 1.00 78.06 87 ILE A CA 1
ATOM 632 C C . ILE A 1 87 ? -23.414 -17.874 -18.044 1.00 78.06 87 ILE A C 1
ATOM 634 O O . ILE A 1 87 ? -23.263 -19.075 -17.839 1.00 78.06 87 ILE A O 1
ATOM 638 N N . ALA A 1 88 ? -24.626 -17.308 -18.052 1.00 76.06 88 ALA A N 1
ATOM 639 C CA . ALA A 1 88 ? -25.849 -18.073 -17.812 1.00 76.06 88 ALA A CA 1
ATOM 640 C C . ALA A 1 88 ? -26.080 -19.146 -18.894 1.00 76.06 88 ALA A C 1
ATOM 642 O O . ALA A 1 88 ? -26.400 -20.287 -18.573 1.00 76.06 88 ALA A O 1
ATOM 643 N N . ILE A 1 89 ? -25.863 -18.807 -20.168 1.00 78.56 89 ILE A N 1
ATOM 644 C CA . ILE A 1 89 ? -25.952 -19.739 -21.299 1.00 78.56 89 ILE A CA 1
ATOM 645 C C . ILE A 1 89 ? -24.849 -20.796 -21.218 1.00 78.56 89 ILE A C 1
ATOM 647 O O . ILE A 1 89 ? -25.130 -21.953 -21.496 1.00 78.56 89 ILE A O 1
ATOM 651 N N . ASN A 1 90 ? -23.629 -20.444 -20.803 1.00 68.50 90 ASN A N 1
ATOM 652 C CA . ASN A 1 90 ? -22.540 -21.402 -20.587 1.00 68.50 90 ASN A CA 1
ATOM 653 C C . ASN A 1 90 ? -22.866 -22.367 -19.429 1.00 68.50 90 ASN A C 1
ATOM 655 O O . ASN A 1 90 ? -22.712 -23.576 -19.570 1.00 68.50 90 ASN A O 1
ATOM 659 N N . GLY A 1 91 ? -23.452 -21.861 -18.340 1.00 68.62 91 GLY A N 1
ATOM 660 C CA . GLY A 1 91 ? -23.941 -22.680 -17.228 1.00 68.62 91 GLY A CA 1
ATOM 661 C C . GLY A 1 91 ? -25.080 -23.628 -17.611 1.00 68.62 91 GLY A C 1
ATOM 662 O O . GLY A 1 91 ? -25.119 -24.754 -17.128 1.00 68.62 91 GLY A O 1
ATOM 663 N N . VAL A 1 92 ? -25.971 -23.225 -18.521 1.00 69.50 92 VAL A N 1
ATOM 664 C CA . VAL A 1 92 ? -26.995 -24.120 -19.098 1.00 69.50 92 VAL A CA 1
ATOM 665 C C . VAL A 1 92 ? -26.377 -25.077 -20.130 1.00 69.50 92 VAL A C 1
ATOM 667 O O . VAL A 1 92 ? -26.752 -26.245 -20.207 1.00 69.50 92 VAL A O 1
ATOM 670 N N . GLY A 1 93 ? -25.395 -24.599 -20.895 1.00 58.75 93 GLY A N 1
ATOM 671 C CA . GLY A 1 93 ? -24.637 -25.335 -21.907 1.00 58.75 93 GLY A CA 1
ATOM 672 C C . GLY A 1 93 ? -23.723 -26.416 -21.331 1.00 58.75 93 GLY A C 1
ATOM 673 O O . GLY A 1 93 ? -23.443 -27.384 -22.028 1.00 58.75 93 GLY A O 1
ATOM 674 N N . ARG A 1 94 ? -23.366 -26.344 -20.040 1.00 56.78 94 ARG A N 1
ATOM 675 C CA . ARG A 1 94 ? -22.695 -27.418 -19.280 1.00 56.78 94 ARG A CA 1
ATOM 676 C C . ARG A 1 94 ? -23.443 -28.757 -19.285 1.00 56.78 94 ARG A C 1
ATOM 678 O O . ARG A 1 94 ? -22.850 -29.774 -18.940 1.00 56.78 94 ARG A O 1
ATOM 685 N N . PHE A 1 95 ? -24.705 -28.799 -19.720 1.00 48.59 95 PHE A N 1
ATOM 686 C CA . PHE A 1 95 ? -25.381 -30.066 -19.998 1.00 48.59 95 PHE A CA 1
ATOM 687 C C . PHE A 1 95 ? -24.911 -30.747 -21.291 1.00 48.59 95 PHE A C 1
ATOM 689 O O . PHE A 1 95 ? -25.044 -31.965 -21.390 1.00 48.59 95 PHE A O 1
ATOM 696 N N . HIS A 1 96 ? -24.336 -30.024 -22.257 1.00 39.41 96 HIS A N 1
ATOM 697 C CA . HIS A 1 96 ? -23.966 -30.522 -23.584 1.00 39.41 96 HIS A CA 1
ATOM 698 C C . HIS A 1 96 ? -22.673 -29.850 -24.124 1.00 39.41 96 HIS A C 1
ATOM 700 O O . HIS A 1 96 ? -22.749 -28.946 -24.949 1.00 39.41 96 HIS A O 1
ATOM 706 N N . TRP A 1 97 ? -21.503 -30.400 -23.754 1.00 29.73 97 TRP A N 1
ATOM 707 C CA . TRP A 1 97 ? -20.251 -30.431 -24.555 1.00 29.73 97 TRP A CA 1
ATOM 708 C C . TRP A 1 97 ? -19.267 -29.219 -24.578 1.00 29.73 97 TRP A C 1
ATOM 710 O O . TRP A 1 97 ? -19.651 -28.062 -24.448 1.00 29.73 97 TRP A O 1
ATOM 720 N N . GLU A 1 98 ? -17.969 -29.547 -24.753 1.00 32.97 98 GLU A N 1
ATOM 721 C CA . GLU A 1 98 ? -16.713 -28.784 -24.539 1.00 32.97 98 GLU A CA 1
ATOM 722 C C . GLU A 1 98 ? -16.088 -28.071 -25.784 1.00 32.97 98 GLU A C 1
ATOM 724 O O . GLU A 1 98 ? -16.200 -28.555 -26.909 1.00 32.97 98 GLU A O 1
ATOM 729 N N . PHE A 1 99 ? -15.293 -27.015 -25.491 1.00 31.34 99 PHE A N 1
ATOM 730 C CA . PHE A 1 99 ? -14.007 -26.545 -26.096 1.00 31.34 99 PHE A CA 1
ATOM 731 C C . PHE A 1 99 ? -13.884 -25.577 -27.329 1.00 31.34 99 PHE A C 1
ATOM 733 O O . PHE A 1 99 ? -14.411 -25.826 -28.407 1.00 31.34 99 PHE A O 1
ATOM 740 N N . GLU A 1 100 ? -13.029 -24.532 -27.138 1.00 30.61 100 GLU A N 1
ATOM 741 C CA . GLU A 1 100 ? -11.897 -24.013 -27.989 1.00 30.61 100 GLU A CA 1
ATOM 742 C C . GLU A 1 100 ? -11.874 -22.593 -28.693 1.00 30.61 100 GLU A C 1
ATOM 744 O O . GLU A 1 100 ? -12.464 -22.383 -29.744 1.00 30.61 100 GLU A O 1
ATOM 749 N N . SER A 1 101 ? -11.015 -21.681 -28.158 1.00 30.77 101 SER A N 1
ATOM 750 C CA . SER A 1 101 ? -9.997 -20.700 -28.707 1.00 30.77 101 SER A CA 1
ATOM 751 C C . SER A 1 101 ? -10.217 -19.380 -29.548 1.00 30.77 101 SER A C 1
ATOM 753 O O . SER A 1 101 ? -10.754 -19.397 -30.646 1.00 30.77 101 SER A O 1
ATOM 755 N N . ARG A 1 102 ? -9.613 -18.270 -29.009 1.00 36.59 102 ARG A N 1
ATOM 756 C CA . ARG A 1 102 ? -8.783 -17.073 -29.481 1.00 36.59 102 ARG A CA 1
ATOM 757 C C . ARG A 1 102 ? -9.085 -16.305 -30.815 1.00 36.59 102 ARG A C 1
ATOM 759 O O . ARG A 1 102 ? -9.357 -16.927 -31.826 1.00 36.59 102 ARG A O 1
ATOM 766 N N . THR A 1 103 ? -8.999 -14.951 -30.962 1.00 26.77 103 THR A N 1
ATOM 767 C CA . THR A 1 103 ? -7.823 -14.002 -30.932 1.00 26.77 103 THR A CA 1
ATOM 768 C C . THR A 1 103 ? -8.242 -12.483 -31.045 1.00 26.77 103 THR A C 1
ATOM 770 O O . THR A 1 103 ? -9.387 -12.204 -31.377 1.00 26.77 103 THR A O 1
ATOM 773 N N . GLU A 1 104 ? -7.314 -11.534 -30.779 1.00 28.11 104 GLU A N 1
ATOM 774 C CA . GLU A 1 104 ? -7.380 -10.062 -30.457 1.00 28.11 104 GLU A CA 1
ATOM 775 C C . GLU A 1 104 ? -7.427 -8.993 -31.598 1.00 28.11 104 GLU A C 1
ATOM 777 O O . GLU A 1 104 ? -7.002 -9.293 -32.709 1.00 28.11 104 GLU A O 1
ATOM 782 N N . LEU A 1 105 ? -7.795 -7.724 -31.260 1.00 22.78 105 LEU A N 1
ATOM 783 C CA . LEU A 1 105 ? -7.278 -6.411 -31.772 1.00 22.78 105 LEU A CA 1
ATOM 784 C C . LEU A 1 105 ? -7.802 -5.210 -30.912 1.00 22.78 105 LEU A C 1
ATOM 786 O O . LEU A 1 105 ? -9.014 -5.085 -30.746 1.00 22.78 105 LEU A O 1
ATOM 790 N N . VAL A 1 106 ? -6.945 -4.286 -30.420 1.00 26.20 106 VAL A N 1
ATOM 791 C CA . VAL A 1 106 ? -7.352 -3.066 -29.651 1.00 26.20 106 VAL A CA 1
ATOM 792 C C . VAL A 1 106 ? -6.518 -1.812 -30.004 1.00 26.20 106 VAL A C 1
ATOM 794 O O . VAL A 1 106 ? -5.296 -1.879 -30.105 1.00 26.20 106 VAL A O 1
ATOM 797 N N . TYR A 1 107 ? -7.187 -0.654 -30.131 1.00 22.67 107 TYR A N 1
ATOM 798 C CA . TYR A 1 107 ? -6.628 0.714 -30.186 1.00 22.67 107 TYR A CA 1
ATOM 799 C C . TYR A 1 107 ? -6.654 1.356 -28.778 1.00 22.67 107 TYR A C 1
ATOM 801 O O . TYR A 1 107 ? -7.703 1.337 -28.139 1.00 22.67 107 TYR A O 1
ATOM 809 N N . PHE A 1 108 ? -5.558 1.970 -28.307 1.00 28.48 108 PHE A N 1
ATOM 810 C CA . PHE A 1 108 ? -5.480 2.635 -26.988 1.00 28.48 108 PHE A CA 1
ATOM 811 C C . PHE A 1 108 ? -5.275 4.158 -27.088 1.00 28.48 108 PHE A C 1
ATOM 813 O O . PHE A 1 108 ? -4.469 4.641 -27.880 1.00 28.48 108 PHE A O 1
ATOM 820 N N . SER A 1 109 ? -5.985 4.904 -26.235 1.00 24.55 109 SER A N 1
ATOM 821 C CA . SER A 1 109 ? -5.784 6.330 -25.931 1.00 24.55 109 SER A CA 1
ATOM 822 C C . SER A 1 109 ? -5.162 6.450 -24.530 1.00 24.55 109 SER A C 1
ATOM 824 O O . SER A 1 109 ? -5.629 5.790 -23.602 1.00 24.55 109 SER A O 1
ATOM 826 N N . CYS A 1 110 ? -4.092 7.241 -24.373 1.00 26.64 110 CYS A N 1
ATOM 827 C CA . CYS A 1 110 ? -3.317 7.345 -23.127 1.00 26.64 110 CYS A CA 1
ATOM 828 C C . CYS A 1 110 ? -3.976 8.267 -22.086 1.00 26.64 110 CYS A C 1
ATOM 830 O O . CYS A 1 110 ? -4.015 9.484 -22.266 1.00 26.64 110 CYS A O 1
ATOM 832 N N . ILE A 1 111 ? -4.412 7.693 -20.960 1.00 29.20 111 ILE A N 1
ATOM 833 C CA . ILE A 1 111 ? -4.822 8.403 -19.738 1.00 29.20 111 ILE A CA 1
ATOM 834 C C . ILE A 1 111 ? -4.066 7.771 -18.561 1.00 29.20 111 ILE A C 1
ATOM 836 O O . ILE A 1 111 ? -4.110 6.555 -18.379 1.00 29.20 111 ILE A O 1
ATOM 840 N N . VAL A 1 112 ? -3.370 8.582 -17.757 1.00 39.12 112 VAL A N 1
ATOM 841 C CA . VAL A 1 112 ? -2.770 8.122 -16.493 1.00 39.12 112 VAL A CA 1
ATOM 842 C C . VAL A 1 112 ? -3.887 7.993 -15.458 1.00 39.12 112 VAL A C 1
ATOM 844 O O . VAL A 1 112 ? -4.602 8.956 -15.181 1.00 39.12 112 VAL A O 1
ATOM 847 N N . HIS A 1 113 ? -4.063 6.790 -14.917 1.00 48.34 113 HIS A N 1
ATOM 848 C CA . HIS A 1 113 ? -5.100 6.483 -13.935 1.00 48.34 113 HIS A CA 1
ATOM 849 C C . HIS A 1 113 ? -4.699 6.981 -12.538 1.00 48.34 113 HIS A C 1
ATOM 851 O O . HIS A 1 113 ? -3.512 7.091 -12.220 1.00 48.34 113 HIS A O 1
ATOM 857 N N . ALA A 1 114 ? -5.692 7.249 -11.681 1.00 55.06 114 ALA A N 1
ATOM 858 C CA . ALA A 1 114 ? -5.432 7.435 -10.255 1.00 55.06 114 ALA A CA 1
ATOM 859 C C . ALA A 1 114 ? -4.667 6.214 -9.719 1.00 55.06 114 ALA A C 1
ATOM 861 O O . ALA A 1 114 ? -4.979 5.076 -10.085 1.00 55.06 114 ALA A O 1
ATOM 862 N N . HIS A 1 115 ? -3.662 6.458 -8.876 1.00 65.25 115 HIS A N 1
ATOM 863 C CA . HIS A 1 115 ? -2.784 5.423 -8.313 1.00 65.25 115 HIS A CA 1
ATOM 864 C C . HIS A 1 115 ? -1.938 4.658 -9.338 1.00 65.25 115 HIS A C 1
ATOM 866 O O . HIS A 1 115 ? -1.600 3.496 -9.136 1.00 65.25 115 HIS A O 1
ATOM 872 N N . GLY A 1 116 ? -1.560 5.317 -10.436 1.00 71.00 116 GLY A N 1
ATOM 873 C CA . GLY A 1 116 ? -0.580 4.785 -11.380 1.00 71.00 116 GLY A CA 1
ATOM 874 C C . GLY A 1 116 ? -1.082 3.552 -12.130 1.00 71.00 116 GLY A C 1
ATOM 875 O O . GLY A 1 116 ? -2.265 3.429 -12.449 1.00 71.00 116 GLY A O 1
ATOM 876 N N . PHE A 1 117 ? -0.163 2.646 -12.466 1.00 77.88 117 PHE A N 1
ATOM 877 C CA . PHE A 1 117 ? -0.456 1.513 -13.347 1.00 77.88 117 PHE A CA 1
ATOM 878 C C . PHE A 1 117 ? 0.002 0.148 -12.839 1.00 77.88 117 PHE A C 1
ATOM 880 O O . PHE A 1 117 ? -0.443 -0.859 -13.384 1.00 77.88 117 PHE A O 1
ATOM 887 N N . ALA A 1 118 ? 0.860 0.086 -11.817 1.00 79.62 118 ALA A N 1
ATOM 888 C CA . ALA A 1 118 ? 1.493 -1.160 -11.382 1.00 79.62 118 ALA A CA 1
ATOM 889 C C . ALA A 1 118 ? 0.471 -2.228 -10.945 1.00 79.62 118 ALA A C 1
ATOM 891 O O . ALA A 1 118 ? 0.653 -3.412 -11.217 1.00 79.62 118 ALA A O 1
ATOM 892 N N . ARG A 1 119 ? -0.646 -1.795 -10.345 1.00 76.38 119 ARG A N 1
ATOM 893 C CA . ARG A 1 119 ? -1.785 -2.644 -9.943 1.00 76.38 119 ARG A CA 1
ATOM 894 C C . ARG A 1 119 ? -2.595 -3.237 -11.105 1.00 76.38 119 ARG A C 1
ATOM 896 O O . ARG A 1 119 ? -3.378 -4.150 -10.891 1.00 76.38 119 ARG A O 1
ATOM 903 N N . ASN A 1 120 ? -2.417 -2.711 -12.317 1.00 76.94 120 ASN A N 1
ATOM 904 C CA . ASN A 1 120 ? -3.133 -3.127 -13.528 1.00 76.94 120 ASN A CA 1
ATOM 905 C C . ASN A 1 120 ? -2.261 -3.995 -14.450 1.00 76.94 120 ASN A C 1
ATOM 907 O O . ASN A 1 120 ? -2.666 -4.316 -15.565 1.00 76.94 120 ASN A O 1
ATOM 911 N N . MET A 1 121 ? -1.037 -4.311 -14.026 1.00 82.38 121 MET A N 1
ATOM 912 C CA . MET A 1 121 ? -0.079 -5.099 -14.792 1.00 82.38 121 MET A CA 1
ATOM 913 C C . MET A 1 121 ? 0.122 -6.461 -14.142 1.00 82.38 121 MET A C 1
ATOM 915 O O . MET A 1 121 ? 0.016 -6.607 -12.927 1.00 82.38 121 MET A O 1
ATOM 919 N N . ASN A 1 122 ? 0.455 -7.456 -14.960 1.00 83.44 122 ASN A N 1
ATOM 920 C CA . ASN A 1 122 ? 0.830 -8.770 -14.461 1.00 83.44 122 ASN A CA 1
ATOM 921 C C . ASN A 1 122 ? 2.249 -8.722 -13.893 1.00 83.44 122 ASN A C 1
ATOM 923 O O . ASN A 1 122 ? 3.173 -8.262 -14.565 1.00 83.44 122 ASN A O 1
ATOM 927 N N . TRP A 1 123 ? 2.409 -9.245 -12.682 1.00 87.81 123 TRP A N 1
ATOM 928 C CA . TRP A 1 123 ? 3.704 -9.449 -12.046 1.00 87.81 123 TRP A CA 1
ATOM 929 C C . TRP A 1 123 ? 4.144 -10.895 -12.255 1.00 87.81 123 TRP A C 1
ATOM 931 O O . TRP A 1 123 ? 3.325 -11.814 -12.220 1.00 87.81 123 TRP A O 1
ATOM 941 N N . SER A 1 124 ? 5.438 -11.099 -12.476 1.00 86.12 124 SER A N 1
ATOM 942 C CA . SER A 1 124 ? 6.022 -12.434 -12.621 1.00 86.12 124 SER A CA 1
ATOM 943 C C . SER A 1 124 ? 6.576 -12.907 -11.284 1.00 86.12 124 SER A C 1
ATOM 945 O O . SER A 1 124 ? 7.229 -12.139 -10.589 1.00 86.12 124 SER A O 1
ATOM 947 N N . ILE A 1 125 ? 6.363 -14.171 -10.924 1.00 89.06 125 ILE A N 1
ATOM 948 C CA . ILE A 1 125 ? 7.070 -14.777 -9.790 1.00 89.06 125 ILE A CA 1
ATOM 949 C C . ILE A 1 125 ? 8.498 -15.075 -10.250 1.00 89.06 125 ILE A C 1
ATOM 951 O O . ILE A 1 125 ? 8.684 -15.807 -11.221 1.00 89.06 125 ILE A O 1
ATOM 955 N N . VAL A 1 126 ? 9.490 -14.504 -9.571 1.00 91.62 126 VAL A N 1
ATOM 956 C CA . VAL A 1 126 ? 10.914 -14.663 -9.923 1.00 91.62 126 VAL A CA 1
ATOM 957 C C . VAL A 1 126 ? 11.718 -15.402 -8.863 1.00 91.62 126 VAL A C 1
ATOM 959 O O . VAL A 1 126 ? 12.796 -15.905 -9.164 1.00 91.62 126 VAL A O 1
ATOM 962 N N . ASP A 1 127 ? 11.184 -15.501 -7.649 1.00 87.06 127 ASP A N 1
ATOM 963 C CA . ASP A 1 127 ? 11.756 -16.300 -6.573 1.00 87.06 127 ASP A CA 1
ATOM 964 C C . ASP A 1 127 ? 10.648 -16.811 -5.645 1.00 87.06 127 ASP A C 1
ATOM 966 O O . ASP A 1 127 ? 9.638 -16.134 -5.427 1.00 87.06 127 ASP A O 1
ATOM 970 N N . SER A 1 128 ? 10.831 -18.014 -5.111 1.00 89.25 128 SER A N 1
ATOM 971 C CA . SER A 1 128 ? 9.959 -18.605 -4.101 1.00 89.25 128 SER A CA 1
ATOM 972 C C . SER A 1 128 ? 10.782 -19.542 -3.236 1.00 89.25 128 SER A C 1
ATOM 974 O O . SER A 1 128 ? 11.406 -20.481 -3.730 1.00 89.25 128 SER A O 1
ATOM 976 N N . GLN A 1 129 ? 10.784 -19.265 -1.940 1.00 85.12 129 GLN A N 1
ATOM 977 C CA . GLN A 1 129 ? 11.641 -19.943 -0.982 1.00 85.12 129 GLN A CA 1
ATOM 978 C C . GLN A 1 129 ? 10.959 -20.040 0.378 1.00 85.12 129 GLN A C 1
ATOM 980 O O . GLN A 1 129 ? 9.998 -19.332 0.667 1.00 85.12 129 GLN A O 1
ATOM 985 N N . ASP A 1 130 ? 11.486 -20.912 1.223 1.00 81.25 130 ASP A N 1
ATOM 986 C CA . ASP A 1 130 ? 11.158 -20.972 2.640 1.00 81.25 130 ASP A CA 1
ATOM 987 C C . ASP A 1 130 ? 12.342 -20.371 3.410 1.00 81.25 130 ASP A C 1
ATOM 989 O O . ASP A 1 130 ? 13.467 -20.873 3.333 1.00 81.25 130 ASP A O 1
ATOM 993 N N . VAL A 1 131 ? 12.115 -19.236 4.070 1.00 74.81 131 VAL A N 1
ATOM 994 C CA . VAL A 1 131 ? 13.123 -18.525 4.859 1.00 74.81 131 VAL A CA 1
ATOM 995 C C . VAL A 1 131 ? 12.924 -18.902 6.316 1.00 74.81 131 VAL A C 1
ATOM 997 O O . VAL A 1 131 ? 12.052 -18.354 6.977 1.00 74.81 131 VAL A O 1
ATOM 1000 N N . GLU A 1 132 ? 13.738 -19.823 6.828 1.00 77.81 132 GLU A N 1
ATOM 1001 C CA . GLU A 1 132 ? 13.732 -20.193 8.255 1.00 77.81 132 GLU A CA 1
ATOM 1002 C C . GLU A 1 132 ? 12.376 -20.731 8.769 1.00 77.81 132 GLU A C 1
ATOM 1004 O O . GLU A 1 132 ? 12.051 -20.590 9.944 1.00 77.81 132 GLU A O 1
ATOM 1009 N N . GLY A 1 133 ? 11.588 -21.384 7.909 1.00 79.81 133 GLY A N 1
ATOM 1010 C CA . GLY A 1 133 ? 10.240 -21.872 8.221 1.00 79.81 133 GLY A CA 1
ATOM 1011 C C . GLY A 1 133 ? 9.121 -20.915 7.797 1.00 79.81 133 GLY A C 1
ATOM 1012 O O . GLY A 1 133 ? 7.948 -21.248 7.975 1.00 79.81 133 GLY A O 1
ATOM 1013 N N . ASN A 1 134 ? 9.467 -19.749 7.240 1.00 80.94 134 ASN A N 1
ATOM 1014 C CA . ASN A 1 134 ? 8.529 -18.735 6.774 1.00 80.94 134 ASN A CA 1
ATOM 1015 C C . ASN A 1 134 ? 8.486 -18.693 5.236 1.00 80.94 134 ASN A C 1
ATOM 1017 O O . ASN A 1 134 ? 9.480 -18.320 4.598 1.00 80.94 134 ASN A O 1
ATOM 1021 N N . PRO A 1 135 ? 7.350 -19.035 4.598 1.00 85.56 135 PRO A N 1
ATOM 1022 C CA . PRO A 1 135 ? 7.239 -18.988 3.147 1.00 85.56 135 PRO A CA 1
ATOM 1023 C C . PRO A 1 135 ? 7.396 -17.557 2.622 1.00 85.56 135 PRO A C 1
ATOM 1025 O O . PRO A 1 135 ? 6.788 -16.607 3.123 1.00 85.56 135 PRO A O 1
ATOM 1028 N N . ALA A 1 136 ? 8.193 -17.424 1.565 1.00 88.00 136 ALA A N 1
ATOM 1029 C CA . ALA A 1 136 ? 8.478 -16.172 0.892 1.00 88.00 136 ALA A CA 1
ATOM 1030 C C . ALA A 1 136 ? 8.319 -16.290 -0.629 1.00 88.00 136 ALA A C 1
ATOM 1032 O O . ALA A 1 136 ? 8.655 -17.304 -1.246 1.00 88.00 136 ALA A O 1
ATOM 1033 N N . VAL A 1 137 ? 7.836 -15.214 -1.246 1.00 88.56 137 VAL A N 1
ATOM 1034 C CA . VAL A 1 137 ? 7.734 -15.072 -2.701 1.00 88.56 137 VAL A CA 1
ATOM 1035 C C . VAL A 1 137 ? 8.227 -13.695 -3.115 1.00 88.56 137 VAL A C 1
ATOM 1037 O O . VAL A 1 137 ? 7.942 -12.706 -2.440 1.00 88.56 137 VAL A O 1
ATOM 1040 N N . THR A 1 138 ? 8.949 -13.623 -4.229 1.00 92.44 138 THR A N 1
ATOM 1041 C CA . THR A 1 138 ? 9.345 -12.356 -4.844 1.00 92.44 138 THR A CA 1
ATOM 1042 C C . THR A 1 138 ? 8.680 -12.214 -6.200 1.00 92.44 138 THR A C 1
ATOM 1044 O O . THR A 1 138 ? 8.824 -13.062 -7.086 1.00 92.44 138 THR A O 1
ATOM 1047 N N . LEU A 1 139 ? 7.944 -11.120 -6.347 1.00 90.00 139 LEU A N 1
ATOM 1048 C CA . LEU A 1 139 ? 7.272 -10.714 -7.567 1.00 90.00 139 LEU A CA 1
ATOM 1049 C C . LEU A 1 139 ? 8.103 -9.655 -8.289 1.00 90.00 139 LEU A C 1
ATOM 1051 O O . LEU A 1 139 ? 8.664 -8.767 -7.656 1.00 90.00 139 LEU A O 1
ATOM 1055 N N . GLU A 1 140 ? 8.140 -9.716 -9.613 1.00 97.62 140 GLU A N 1
ATOM 1056 C CA . GLU A 1 140 ? 8.808 -8.744 -10.471 1.00 97.62 140 GLU A CA 1
ATOM 1057 C C . GLU A 1 140 ? 7.810 -8.086 -11.424 1.00 97.62 140 GLU A C 1
ATOM 1059 O O . GLU A 1 140 ? 7.019 -8.755 -12.095 1.00 97.62 140 GLU A O 1
ATOM 1064 N N . LEU A 1 141 ? 7.915 -6.766 -11.533 1.00 95.75 141 LEU A N 1
ATOM 1065 C CA . LEU A 1 141 ? 7.306 -5.963 -12.577 1.00 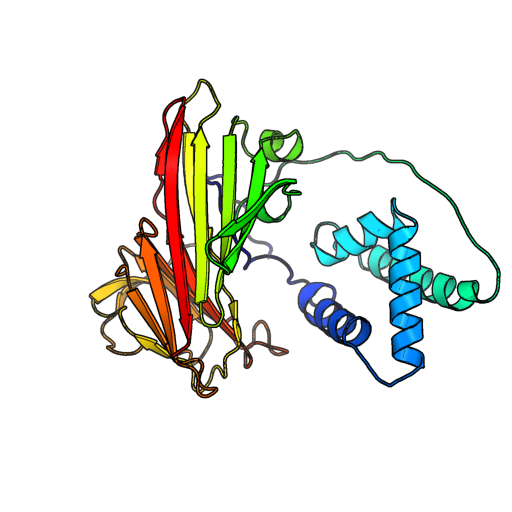95.75 141 LEU A CA 1
ATOM 1066 C C . LEU A 1 141 ? 8.400 -5.217 -13.341 1.00 95.75 141 LEU A C 1
ATOM 1068 O O . LEU A 1 141 ? 9.234 -4.534 -12.751 1.00 95.75 141 LEU A O 1
ATOM 1072 N N . LYS A 1 142 ? 8.363 -5.314 -14.666 1.00 95.81 142 LYS A N 1
ATOM 1073 C CA . LYS A 1 142 ? 9.201 -4.531 -15.579 1.00 95.81 142 LYS A CA 1
ATOM 1074 C C . LYS A 1 142 ? 8.325 -3.682 -16.482 1.00 95.81 142 LYS A C 1
ATOM 1076 O O . LYS A 1 142 ? 7.124 -3.936 -16.621 1.00 95.81 142 LYS A O 1
ATOM 1081 N N . ASP A 1 143 ? 8.929 -2.681 -17.104 1.00 93.06 143 ASP A N 1
ATOM 1082 C CA . ASP A 1 143 ? 8.244 -1.910 -18.124 1.00 93.06 143 ASP A CA 1
ATOM 1083 C C . ASP A 1 143 ? 7.816 -2.787 -19.315 1.00 93.06 143 ASP A C 1
ATOM 1085 O O . ASP A 1 143 ? 8.435 -3.793 -19.658 1.00 93.06 143 ASP A O 1
ATOM 1089 N N . GLY A 1 144 ? 6.718 -2.395 -19.951 1.00 87.19 144 GLY A N 1
ATOM 1090 C CA . GLY A 1 144 ? 6.204 -3.011 -21.166 1.00 87.19 144 GLY A CA 1
ATOM 1091 C C . GLY A 1 144 ? 5.397 -1.999 -21.977 1.00 87.19 144 GLY A C 1
ATOM 1092 O O . GLY A 1 144 ? 5.262 -0.848 -21.555 1.00 87.19 144 GLY A O 1
ATOM 1093 N N . PRO A 1 145 ? 4.812 -2.394 -23.122 1.00 85.00 145 PRO A N 1
ATOM 1094 C CA . PRO A 1 145 ? 4.106 -1.462 -24.006 1.00 85.00 145 PRO A CA 1
ATOM 1095 C C . PRO A 1 145 ? 3.041 -0.615 -23.292 1.00 85.00 145 PRO A C 1
ATOM 1097 O O . PRO A 1 145 ? 2.925 0.578 -23.554 1.00 85.00 145 PRO A O 1
ATOM 1100 N N . TYR A 1 146 ? 2.314 -1.213 -22.341 1.00 79.75 146 TYR A N 1
ATOM 1101 C CA . TYR A 1 146 ? 1.294 -0.523 -21.552 1.00 79.75 146 TYR A CA 1
ATOM 1102 C C . TYR A 1 146 ? 1.880 0.559 -20.631 1.00 79.75 146 TYR A C 1
ATOM 1104 O O . TYR A 1 146 ? 1.451 1.709 -20.695 1.00 79.75 146 TYR A O 1
ATOM 1112 N N . SER A 1 147 ? 2.883 0.230 -19.806 1.00 81.06 147 SER A N 1
ATOM 1113 C CA . SER A 1 147 ? 3.504 1.215 -18.909 1.00 81.06 147 SER A CA 1
ATOM 1114 C C . SER A 1 147 ? 4.226 2.303 -19.693 1.00 81.06 147 SER A C 1
ATOM 1116 O O . SER A 1 147 ? 4.056 3.474 -19.379 1.00 81.06 147 SER A O 1
ATOM 1118 N N . ARG A 1 148 ? 4.945 1.937 -20.762 1.00 83.94 148 ARG A N 1
ATOM 1119 C CA . ARG A 1 148 ? 5.667 2.862 -21.648 1.00 83.94 148 ARG A CA 1
ATOM 1120 C C . ARG A 1 148 ? 4.753 3.891 -22.303 1.00 83.94 148 ARG A C 1
ATOM 1122 O O . ARG A 1 148 ? 5.152 5.036 -22.477 1.00 83.94 148 ARG A O 1
ATOM 1129 N N . ALA A 1 149 ? 3.519 3.507 -22.630 1.00 81.62 149 ALA A N 1
ATOM 1130 C CA . ALA A 1 149 ? 2.531 4.421 -23.192 1.00 81.62 149 ALA A CA 1
ATOM 1131 C C . ALA A 1 149 ? 2.062 5.495 -22.188 1.00 81.62 149 ALA A C 1
ATOM 1133 O O . ALA A 1 149 ? 1.678 6.590 -22.598 1.00 81.62 149 ALA A O 1
ATOM 1134 N N . MET A 1 150 ? 2.091 5.207 -20.881 1.00 78.44 150 MET A N 1
ATOM 1135 C CA . MET A 1 150 ? 1.705 6.152 -19.821 1.00 78.44 150 MET A CA 1
ATOM 1136 C C . MET A 1 150 ? 2.894 6.925 -19.247 1.00 78.44 150 MET A C 1
ATOM 1138 O O . MET A 1 150 ? 2.786 8.110 -18.940 1.00 78.44 150 MET A O 1
ATOM 1142 N N . TRP A 1 151 ? 4.013 6.233 -19.066 1.00 85.31 151 TRP A N 1
ATOM 1143 C CA . TRP A 1 151 ? 5.236 6.712 -18.447 1.00 85.31 151 TRP A CA 1
ATOM 1144 C C . TRP A 1 151 ? 6.408 6.006 -19.125 1.00 85.31 151 TRP A C 1
ATOM 1146 O O . TRP A 1 151 ? 6.750 4.866 -18.809 1.00 85.31 151 TRP A O 1
ATOM 1156 N N . ASP A 1 152 ? 6.983 6.680 -20.120 1.00 91.62 152 ASP A N 1
ATOM 1157 C CA . ASP A 1 152 ? 8.053 6.129 -20.946 1.00 91.62 152 ASP A CA 1
ATOM 1158 C C . ASP A 1 152 ? 9.382 6.100 -20.180 1.00 91.62 152 ASP A C 1
ATOM 1160 O O . ASP A 1 152 ? 10.225 6.970 -20.369 1.00 91.62 152 ASP A O 1
ATOM 1164 N N . PHE A 1 153 ? 9.559 5.125 -19.291 1.00 93.19 153 PHE A N 1
ATOM 1165 C CA . PHE A 1 153 ? 10.816 4.837 -18.600 1.00 93.19 153 PHE A CA 1
ATOM 1166 C C . PHE A 1 153 ? 11.026 3.327 -18.468 1.00 93.19 153 PHE A C 1
ATOM 1168 O O . PHE A 1 153 ? 10.061 2.578 -18.299 1.00 93.19 153 PHE A O 1
ATOM 1175 N N . SER A 1 154 ? 12.284 2.885 -18.529 1.00 97.25 154 SER A N 1
ATOM 1176 C CA . SER A 1 154 ? 12.667 1.531 -18.124 1.00 97.25 154 SER A CA 1
ATOM 1177 C C . SER A 1 154 ? 12.737 1.462 -16.604 1.00 97.25 154 SER A C 1
ATOM 1179 O O . SER A 1 154 ? 13.394 2.290 -15.970 1.00 97.25 154 SER A O 1
ATOM 1181 N N . PHE A 1 155 ? 12.100 0.463 -16.007 1.00 97.62 155 PHE A N 1
ATOM 1182 C CA . PHE A 1 155 ? 12.197 0.243 -14.568 1.00 97.62 155 PHE A CA 1
ATOM 1183 C C . PHE A 1 155 ? 12.110 -1.245 -14.237 1.00 97.62 155 PHE A C 1
ATOM 1185 O O . PHE A 1 155 ? 11.652 -2.064 -15.036 1.00 97.62 155 PHE A O 1
ATOM 1192 N N . GLN A 1 156 ? 12.526 -1.584 -13.023 1.00 98.38 156 GLN A N 1
ATOM 1193 C CA . GLN A 1 156 ? 12.257 -2.875 -12.405 1.00 98.38 156 GLN A CA 1
ATOM 1194 C C . GLN A 1 156 ? 11.712 -2.621 -11.003 1.00 98.38 156 GLN A C 1
ATOM 1196 O O . GLN A 1 156 ? 12.327 -1.894 -10.228 1.00 98.38 156 GLN A O 1
ATOM 1201 N N . ALA A 1 157 ? 10.566 -3.208 -10.681 1.00 98.06 157 ALA A N 1
ATOM 1202 C CA . ALA A 1 157 ? 10.028 -3.243 -9.333 1.00 98.06 157 ALA A CA 1
ATOM 1203 C C . ALA A 1 157 ? 10.022 -4.690 -8.839 1.00 98.06 157 ALA A C 1
ATOM 1205 O O . ALA A 1 157 ? 9.476 -5.574 -9.495 1.00 98.06 157 ALA A O 1
ATOM 1206 N N . MET A 1 158 ? 10.639 -4.919 -7.689 1.00 98.38 158 MET A N 1
ATOM 1207 C CA . MET A 1 158 ? 10.687 -6.200 -7.000 1.00 98.38 158 MET A CA 1
ATOM 1208 C C . MET A 1 158 ? 9.866 -6.077 -5.725 1.00 98.38 158 MET A C 1
ATOM 1210 O O . MET A 1 158 ? 10.108 -5.172 -4.930 1.00 98.38 158 MET A O 1
ATOM 1214 N N . TYR A 1 159 ? 8.894 -6.961 -5.539 1.00 96.69 159 TYR A N 1
ATOM 1215 C CA . TYR A 1 159 ? 8.041 -6.985 -4.360 1.00 96.69 159 TYR A CA 1
ATOM 1216 C C . TYR A 1 159 ? 8.137 -8.342 -3.682 1.00 96.69 159 TYR A C 1
ATOM 1218 O O . TYR A 1 159 ? 7.616 -9.343 -4.175 1.00 96.69 159 TYR A O 1
ATOM 1226 N N . LYS A 1 160 ? 8.854 -8.376 -2.564 1.00 95.50 160 LYS A N 1
ATOM 1227 C CA . LYS A 1 160 ? 9.044 -9.571 -1.756 1.00 95.50 160 LYS A CA 1
ATOM 1228 C C . LYS A 1 160 ? 8.017 -9.602 -0.640 1.00 95.50 160 LYS A C 1
ATOM 1230 O O . LYS A 1 160 ? 7.799 -8.599 0.031 1.00 95.50 160 LYS A O 1
ATOM 1235 N N . ILE A 1 161 ? 7.417 -10.764 -0.434 1.00 91.44 161 ILE A N 1
ATOM 1236 C CA . ILE A 1 161 ? 6.431 -11.031 0.608 1.00 91.44 161 ILE A CA 1
ATOM 1237 C C . ILE A 1 161 ? 6.946 -12.207 1.427 1.00 91.44 161 ILE A C 1
ATOM 1239 O O . ILE A 1 161 ? 7.337 -13.222 0.853 1.00 91.44 161 ILE A O 1
ATOM 1243 N N . ILE A 1 162 ? 6.947 -12.072 2.749 1.00 88.94 162 ILE A N 1
ATOM 1244 C CA . ILE A 1 162 ? 7.311 -13.122 3.702 1.00 88.94 162 ILE A CA 1
ATOM 1245 C C . ILE A 1 162 ? 6.159 -13.254 4.691 1.00 88.94 162 ILE A C 1
ATOM 1247 O O . ILE A 1 162 ? 5.753 -12.265 5.307 1.00 88.94 162 ILE A O 1
ATOM 1251 N N . LEU A 1 163 ? 5.637 -14.467 4.831 1.00 84.12 163 LEU A N 1
ATOM 1252 C CA . LEU A 1 163 ? 4.561 -14.775 5.761 1.00 84.12 163 LEU A CA 1
ATOM 1253 C C . LEU A 1 163 ? 5.111 -15.559 6.952 1.00 84.12 163 LEU A C 1
ATOM 1255 O O . LEU A 1 163 ? 5.794 -16.561 6.776 1.00 84.12 163 LEU A O 1
ATOM 1259 N N . ASP A 1 164 ? 4.755 -15.113 8.147 1.00 87.75 164 ASP A N 1
ATOM 1260 C CA . ASP A 1 164 ? 5.014 -15.779 9.420 1.00 87.75 164 ASP A CA 1
ATOM 1261 C C . ASP A 1 164 ? 3.665 -16.101 10.095 1.00 87.75 164 ASP A C 1
ATOM 1263 O O . ASP A 1 164 ? 2.614 -15.584 9.706 1.00 87.75 164 ASP A O 1
ATOM 1267 N N . ALA A 1 165 ? 3.671 -16.941 11.129 1.00 85.62 165 ALA A N 1
ATOM 1268 C CA . ALA A 1 165 ? 2.485 -17.311 11.899 1.00 85.62 165 ALA A CA 1
ATOM 1269 C C . ALA A 1 165 ? 1.683 -16.113 12.442 1.00 85.62 165 ALA A C 1
ATOM 1271 O O . ALA A 1 165 ? 0.462 -16.214 12.574 1.00 85.62 165 ALA A O 1
ATOM 1272 N N . LYS A 1 166 ? 2.347 -14.999 12.783 1.00 87.19 166 LYS A N 1
ATOM 1273 C CA . LYS A 1 166 ? 1.691 -13.796 13.336 1.00 87.19 166 LYS A CA 1
ATOM 1274 C C . LYS A 1 166 ? 2.062 -12.491 12.636 1.00 87.19 166 LYS A C 1
ATOM 1276 O O . LYS A 1 166 ? 1.693 -11.418 13.120 1.00 87.19 166 LYS A O 1
ATOM 1281 N N . SER A 1 167 ? 2.793 -12.556 11.527 1.00 91.25 167 SER A N 1
ATOM 1282 C CA . SER A 1 167 ? 3.223 -11.349 10.828 1.00 91.25 167 SER A CA 1
ATOM 1283 C C . SER A 1 167 ? 3.288 -11.501 9.312 1.00 91.25 167 SER A C 1
ATOM 1285 O O . SER A 1 167 ? 3.420 -12.596 8.770 1.00 91.25 167 SER A O 1
ATOM 1287 N N . LEU A 1 168 ? 3.185 -10.364 8.631 1.00 90.31 168 LEU A N 1
ATOM 1288 C CA . LEU A 1 168 ? 3.384 -10.212 7.198 1.00 90.31 168 LEU A CA 1
ATOM 1289 C C . LEU A 1 168 ? 4.479 -9.172 6.991 1.00 90.31 168 LEU A C 1
ATOM 1291 O O . LEU A 1 168 ? 4.319 -8.016 7.383 1.00 90.31 168 LEU A O 1
ATOM 1295 N N . SER A 1 169 ? 5.576 -9.573 6.357 1.00 95.25 169 SER A N 1
ATOM 1296 C CA . SER A 1 169 ? 6.636 -8.649 5.958 1.00 95.25 169 SER A CA 1
ATOM 1297 C C . SER A 1 169 ? 6.627 -8.471 4.453 1.00 95.25 169 SER A C 1
ATOM 1299 O O . SER A 1 169 ? 6.516 -9.443 3.706 1.00 95.25 169 SER A O 1
ATOM 1301 N N . THR A 1 170 ? 6.768 -7.233 4.001 1.00 94.94 170 THR A N 1
ATOM 1302 C CA . THR A 1 170 ? 6.864 -6.912 2.583 1.00 94.94 170 THR A CA 1
ATOM 1303 C C . THR A 1 170 ? 8.019 -5.960 2.327 1.00 94.94 170 THR A C 1
ATOM 1305 O O . THR A 1 170 ? 8.319 -5.099 3.154 1.00 94.94 170 THR A O 1
ATOM 1308 N N . GLU A 1 171 ? 8.686 -6.124 1.193 1.00 97.88 171 GLU A N 1
ATOM 1309 C CA . GLU A 1 171 ? 9.767 -5.256 0.738 1.00 97.88 171 GLU A CA 1
ATOM 1310 C C . GLU A 1 171 ? 9.520 -4.896 -0.721 1.00 97.88 171 GLU A C 1
ATOM 1312 O O . GLU A 1 171 ? 9.374 -5.773 -1.570 1.00 97.88 171 GLU A O 1
ATOM 1317 N N . LEU A 1 172 ? 9.472 -3.599 -1.003 1.00 97.81 172 LEU A N 1
ATOM 1318 C CA . LEU A 1 172 ? 9.392 -3.062 -2.349 1.00 97.81 172 LEU A CA 1
ATOM 1319 C C . LEU A 1 172 ? 10.730 -2.421 -2.704 1.00 97.81 172 LEU A C 1
ATOM 1321 O O . LEU A 1 172 ? 11.153 -1.477 -2.039 1.00 97.81 172 LEU A O 1
ATOM 1325 N N . VAL A 1 173 ? 11.347 -2.886 -3.786 1.00 98.62 173 VAL A N 1
ATOM 1326 C CA . VAL A 1 173 ? 12.544 -2.283 -4.378 1.00 98.62 173 VAL A CA 1
ATOM 1327 C C . VAL A 1 173 ? 12.208 -1.804 -5.781 1.00 98.62 173 VAL A C 1
ATOM 1329 O O . VAL A 1 173 ? 11.760 -2.590 -6.609 1.00 98.62 173 VAL A O 1
ATOM 1332 N N . ILE A 1 174 ? 12.426 -0.522 -6.058 1.00 98.19 174 ILE A N 1
ATOM 1333 C CA . ILE A 1 174 ? 12.265 0.072 -7.388 1.00 98.19 174 ILE A CA 1
ATOM 1334 C C . ILE A 1 174 ? 13.638 0.504 -7.886 1.00 98.19 174 ILE A C 1
ATOM 1336 O O . ILE A 1 174 ? 14.291 1.338 -7.261 1.00 98.19 174 ILE A O 1
ATOM 1340 N N . THR A 1 175 ? 14.041 -0.039 -9.028 1.00 98.69 175 THR A N 1
ATOM 1341 C CA . THR A 1 175 ? 15.322 0.214 -9.686 1.00 98.69 175 THR A CA 1
ATOM 1342 C C . THR A 1 175 ? 15.098 0.976 -10.982 1.00 98.69 175 THR A C 1
ATOM 1344 O O . THR A 1 175 ? 14.280 0.580 -11.819 1.00 98.69 175 THR A O 1
ATOM 1347 N N . ASN A 1 176 ? 15.864 2.048 -11.179 1.00 98.38 176 ASN A N 1
ATOM 1348 C CA . ASN A 1 176 ? 15.940 2.723 -12.465 1.00 98.38 176 ASN A CA 1
ATOM 1349 C C . ASN A 1 176 ? 16.858 1.942 -13.412 1.00 98.38 176 ASN A C 1
ATOM 1351 O O . ASN A 1 176 ? 18.077 1.955 -13.253 1.00 98.38 176 ASN A O 1
ATOM 1355 N N . THR A 1 177 ? 16.265 1.269 -14.396 1.00 98.50 177 THR A N 1
ATOM 1356 C CA . THR A 1 177 ? 16.984 0.515 -15.436 1.00 98.50 177 THR A CA 1
ATOM 1357 C C . THR A 1 177 ? 17.101 1.298 -16.748 1.00 98.50 177 THR A C 1
ATOM 1359 O O . THR A 1 177 ? 17.555 0.761 -17.759 1.00 98.50 177 THR A O 1
ATOM 1362 N N . ASP A 1 178 ? 16.674 2.561 -16.760 1.00 97.44 178 ASP A N 1
ATOM 1363 C CA . ASP A 1 178 ? 16.786 3.470 -17.895 1.00 97.44 178 ASP A CA 1
ATOM 1364 C C . ASP A 1 178 ? 18.141 4.202 -17.882 1.00 97.44 178 ASP A C 1
ATOM 1366 O O . ASP A 1 178 ? 18.893 4.188 -16.906 1.00 97.44 178 ASP A O 1
ATOM 1370 N N . ASN A 1 179 ? 18.464 4.874 -18.985 1.00 97.81 179 ASN A N 1
ATOM 1371 C CA . ASN A 1 179 ? 19.627 5.752 -19.100 1.00 97.81 179 ASN A CA 1
ATOM 1372 C C . ASN A 1 179 ? 19.334 7.202 -18.669 1.00 97.81 179 ASN A C 1
ATOM 1374 O O . ASN A 1 179 ? 20.254 8.020 -18.604 1.00 97.81 179 ASN A O 1
ATOM 1378 N N . LYS A 1 180 ? 18.072 7.517 -18.363 1.00 96.00 180 LYS A N 1
ATOM 1379 C CA . LYS A 1 180 ? 17.598 8.824 -17.894 1.00 96.00 180 LYS A CA 1
ATOM 1380 C C . LYS A 1 180 ? 17.140 8.750 -16.435 1.00 96.00 180 LYS A C 1
ATOM 1382 O O . LYS A 1 180 ? 16.580 7.735 -16.020 1.00 96.00 180 LYS A O 1
ATOM 1387 N N . PRO A 1 181 ? 17.351 9.815 -15.643 1.00 96.50 181 PRO A N 1
ATOM 1388 C CA . PRO A 1 181 ? 16.781 9.882 -14.308 1.00 96.50 181 PRO A CA 1
ATOM 1389 C C . PRO A 1 181 ? 15.254 9.929 -14.391 1.00 96.50 181 PRO A C 1
ATOM 1391 O O . PRO A 1 181 ? 14.693 10.538 -15.307 1.00 96.50 181 PRO A O 1
ATOM 1394 N N . PHE A 1 182 ? 14.587 9.338 -13.408 1.00 94.12 182 PHE A N 1
ATOM 1395 C CA . PHE A 1 182 ? 13.149 9.484 -13.238 1.00 94.12 182 PHE A CA 1
ATOM 1396 C C . PHE A 1 182 ? 12.795 9.759 -11.789 1.00 94.12 182 PHE A C 1
ATOM 1398 O O . PHE A 1 182 ? 13.591 9.539 -10.877 1.00 94.12 182 PHE A O 1
ATOM 1405 N N . SER A 1 183 ? 11.568 10.223 -11.584 1.00 91.50 183 SER A N 1
ATOM 1406 C CA . SER A 1 183 ? 10.984 10.331 -10.258 1.00 91.50 183 SER A CA 1
ATOM 1407 C C . SER A 1 183 ? 9.668 9.582 -10.159 1.00 91.50 183 SER A C 1
ATOM 1409 O O . SER A 1 183 ? 8.999 9.347 -11.169 1.00 91.50 183 SER A O 1
ATOM 1411 N N . PHE A 1 184 ? 9.326 9.186 -8.938 1.00 89.19 184 PHE A N 1
ATOM 1412 C CA . PHE A 1 184 ? 8.075 8.520 -8.622 1.00 89.19 184 PHE A CA 1
ATOM 1413 C C . PHE A 1 184 ? 7.626 8.788 -7.182 1.00 89.19 184 PHE A C 1
ATOM 1415 O O . PHE A 1 184 ? 8.417 9.171 -6.328 1.00 89.19 184 PHE A O 1
ATOM 1422 N N . SER A 1 185 ? 6.349 8.552 -6.914 1.00 89.88 185 SER A N 1
ATOM 1423 C CA . SER A 1 185 ? 5.753 8.402 -5.585 1.00 89.88 185 SER A CA 1
ATOM 1424 C C . SER A 1 185 ? 5.077 7.039 -5.527 1.00 89.88 185 SER A C 1
ATOM 1426 O O . SER A 1 185 ? 4.646 6.562 -6.572 1.00 89.88 185 SER A O 1
ATOM 1428 N N . THR A 1 186 ? 4.986 6.408 -4.356 1.00 90.12 186 THR A N 1
ATOM 1429 C CA . THR A 1 186 ? 4.436 5.048 -4.207 1.00 90.12 186 THR A CA 1
ATOM 1430 C C . THR A 1 186 ? 3.707 4.855 -2.877 1.00 90.12 186 THR A C 1
ATOM 1432 O O . THR A 1 186 ? 3.854 5.673 -1.974 1.00 90.12 186 THR A O 1
ATOM 1435 N N . ALA A 1 187 ? 2.894 3.805 -2.759 1.00 89.06 187 ALA A N 1
ATOM 1436 C CA . ALA A 1 187 ? 2.180 3.441 -1.539 1.00 89.06 187 ALA A CA 1
ATOM 1437 C C . ALA A 1 187 ? 1.966 1.920 -1.440 1.00 89.06 187 ALA A C 1
ATOM 1439 O O . ALA A 1 187 ? 2.134 1.176 -2.405 1.00 89.06 187 ALA A O 1
ATOM 1440 N N . LEU A 1 188 ? 1.595 1.461 -0.251 1.00 88.44 188 LEU A N 1
ATOM 1441 C CA . LEU A 1 188 ? 0.985 0.168 0.016 1.00 88.44 188 LEU A CA 1
ATOM 1442 C C . LEU A 1 188 ? -0.406 0.441 0.568 1.00 88.44 188 LEU A C 1
ATOM 1444 O O . LEU A 1 188 ? -0.565 0.821 1.729 1.00 88.44 188 LEU A O 1
ATOM 1448 N N . HIS A 1 189 ? -1.408 0.258 -0.286 1.00 84.31 189 HIS A N 1
ATOM 1449 C CA . HIS A 1 189 ? -2.787 0.580 0.045 1.00 84.31 189 HIS A CA 1
ATOM 1450 C C . HIS A 1 189 ? -3.458 -0.550 0.842 1.00 84.31 189 HIS A C 1
ATOM 1452 O O . HIS A 1 189 ? -4.324 -1.273 0.341 1.00 84.31 189 HIS A O 1
ATOM 1458 N N . THR A 1 190 ? -3.002 -0.761 2.073 1.00 81.19 190 THR A N 1
ATOM 1459 C CA . THR A 1 190 ? -3.406 -1.907 2.890 1.00 81.19 190 THR A CA 1
ATOM 1460 C C . THR A 1 190 ? -4.818 -1.729 3.455 1.00 81.19 190 THR A C 1
ATOM 1462 O O . THR A 1 190 ? -5.118 -0.756 4.147 1.00 81.19 190 THR A O 1
ATOM 1465 N N . TYR A 1 191 ? -5.684 -2.707 3.184 1.00 85.94 191 TYR A N 1
ATOM 1466 C CA . TYR A 1 191 ? -7.029 -2.818 3.750 1.00 85.94 191 TYR A CA 1
ATOM 1467 C C . TYR A 1 191 ? -7.003 -3.748 4.958 1.00 85.94 191 TYR A C 1
ATOM 1469 O O . TYR A 1 191 ? -6.684 -4.930 4.827 1.00 85.94 191 TYR A O 1
ATOM 1477 N N . PHE A 1 192 ? -7.392 -3.237 6.120 1.00 86.94 192 PHE A N 1
ATOM 1478 C CA . PHE A 1 192 ? -7.534 -4.039 7.326 1.00 86.94 192 PHE A CA 1
ATOM 1479 C C . PHE A 1 192 ? -8.998 -4.382 7.558 1.00 86.94 192 PHE A C 1
ATOM 1481 O O . PHE A 1 192 ? -9.848 -3.492 7.579 1.00 86.94 192 PHE A O 1
ATOM 1488 N N . SER A 1 193 ? -9.279 -5.669 7.776 1.00 88.06 193 SER A N 1
ATOM 1489 C CA . SER A 1 193 ? -10.573 -6.115 8.300 1.00 88.06 193 SER A CA 1
ATOM 1490 C C . SER A 1 193 ? -10.785 -5.493 9.676 1.00 88.06 193 SER A C 1
ATOM 1492 O O . SER A 1 193 ? -9.967 -5.697 10.575 1.00 88.06 193 SER A O 1
ATOM 1494 N N . ALA A 1 194 ? -11.864 -4.732 9.837 1.00 89.06 194 ALA A N 1
ATOM 1495 C CA . ALA A 1 194 ? -12.088 -3.922 11.026 1.00 89.06 194 ALA A CA 1
ATOM 1496 C C . ALA A 1 194 ? -13.576 -3.643 11.253 1.00 89.06 194 ALA A C 1
ATOM 1498 O O . ALA A 1 194 ? -14.353 -3.578 10.311 1.00 89.06 194 ALA A O 1
ATOM 1499 N N . SER A 1 195 ? -13.969 -3.402 12.500 1.00 91.38 195 SER A N 1
ATOM 1500 C CA . SER A 1 195 ? -15.238 -2.750 12.819 1.00 91.38 195 SER A CA 1
ATOM 1501 C C . SER A 1 195 ? -14.998 -1.247 12.859 1.00 91.38 195 SER A C 1
ATOM 1503 O O . SER A 1 195 ? -14.394 -0.752 13.809 1.00 91.38 195 SER A O 1
ATOM 1505 N N . VAL A 1 196 ? -15.472 -0.501 11.855 1.00 92.56 196 VAL A N 1
ATOM 1506 C CA . VAL A 1 196 ? -15.173 0.942 11.718 1.00 92.56 196 VAL A CA 1
ATOM 1507 C C . VAL A 1 196 ? -15.508 1.751 12.980 1.00 92.56 196 VAL A C 1
ATOM 1509 O O . VAL A 1 196 ? -14.793 2.685 13.326 1.00 92.56 196 VAL A O 1
ATOM 1512 N N . SER A 1 197 ? -16.560 1.365 13.713 1.00 95.69 197 SER A N 1
ATOM 1513 C CA . SER A 1 197 ? -16.981 2.033 14.951 1.00 95.69 197 SER A CA 1
ATOM 1514 C C . SER A 1 197 ? -16.047 1.794 16.139 1.00 95.69 197 SER A C 1
ATOM 1516 O O . SER A 1 197 ? -16.063 2.579 17.082 1.00 95.69 197 SER A O 1
ATOM 1518 N N . GLY A 1 198 ? -15.284 0.698 16.122 1.00 96.81 198 GLY A N 1
ATOM 1519 C CA . GLY A 1 198 ? -14.273 0.381 17.133 1.00 96.81 198 GLY A CA 1
ATOM 1520 C C . GLY A 1 198 ? -12.839 0.637 16.664 1.00 96.81 198 GLY A C 1
ATOM 1521 O O . GLY A 1 198 ? -11.930 0.633 17.488 1.00 96.81 198 GLY A O 1
ATOM 1522 N N . ALA A 1 199 ? -12.634 0.858 15.364 1.00 98.06 199 ALA A N 1
ATOM 1523 C CA . ALA A 1 199 ? -11.314 0.992 14.777 1.00 98.06 199 ALA A CA 1
ATOM 1524 C C . ALA A 1 199 ? -10.639 2.312 15.172 1.00 98.06 199 ALA A C 1
ATOM 1526 O O . ALA A 1 199 ? -11.254 3.385 15.145 1.00 98.06 199 ALA A O 1
ATOM 1527 N N . SER A 1 200 ? -9.350 2.245 15.501 1.00 98.69 200 SER A N 1
ATOM 1528 C CA . SER A 1 200 ? -8.564 3.433 15.827 1.00 98.69 200 SER A CA 1
ATOM 1529 C C . SER A 1 200 ? -7.078 3.269 15.534 1.00 98.69 200 SER A C 1
ATOM 1531 O O . SER A 1 200 ? -6.548 2.163 15.592 1.00 98.69 200 SER A O 1
ATOM 1533 N N . VAL A 1 201 ? -6.400 4.378 15.241 1.00 98.75 201 VAL A N 1
ATOM 1534 C CA . VAL A 1 201 ? -4.965 4.414 14.934 1.00 98.75 201 VAL A CA 1
ATOM 1535 C C . VAL A 1 201 ? -4.240 5.320 15.923 1.00 98.75 201 VAL A C 1
ATOM 153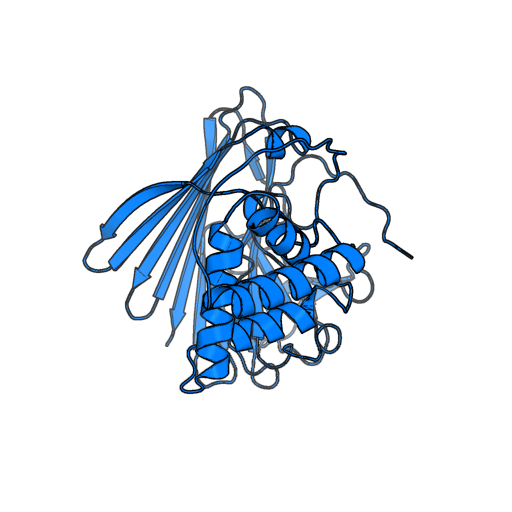7 O O . VAL A 1 201 ? -4.673 6.443 16.186 1.00 98.75 201 VAL A O 1
ATOM 1540 N N . LYS A 1 202 ? -3.123 4.840 16.471 1.00 98.69 202 LYS A N 1
ATOM 1541 C CA . LYS A 1 202 ? -2.204 5.606 17.326 1.00 98.69 202 LYS A CA 1
ATOM 1542 C C . LYS A 1 202 ? -0.863 5.818 16.636 1.00 98.69 202 LYS A C 1
ATOM 1544 O O . LYS A 1 202 ? -0.476 5.031 15.777 1.00 98.69 202 LYS A O 1
ATOM 1549 N N . GLY A 1 203 ? -0.146 6.849 17.083 1.00 98.19 203 GLY A N 1
ATOM 1550 C CA . GLY A 1 203 ? 1.188 7.203 16.584 1.00 98.19 203 GLY A CA 1
ATOM 1551 C C . GLY A 1 203 ? 1.204 8.373 15.600 1.00 98.19 203 GLY A C 1
ATOM 1552 O O . GLY A 1 203 ? 2.265 8.727 15.119 1.00 98.19 203 GLY A O 1
ATOM 1553 N N . LEU A 1 204 ? 0.056 8.998 15.320 1.00 98.62 204 LEU A N 1
ATOM 1554 C CA . LEU A 1 204 ? -0.053 10.083 14.332 1.00 98.62 204 LEU A CA 1
ATOM 1555 C C . LEU A 1 204 ? -0.051 11.495 14.934 1.00 98.62 204 LEU A C 1
ATOM 1557 O O . LEU A 1 204 ? -0.092 12.470 14.191 1.00 98.62 204 LEU A O 1
ATOM 1561 N N . LYS A 1 205 ? -0.020 11.627 16.264 1.00 98.44 205 LYS A N 1
ATOM 1562 C CA . LYS A 1 205 ? -0.045 12.935 16.928 1.00 98.44 205 LYS A CA 1
ATOM 1563 C C . LYS A 1 205 ? 1.177 13.774 16.549 1.00 98.44 205 LYS A C 1
ATOM 1565 O O . LYS A 1 205 ? 2.301 13.285 16.622 1.00 98.44 205 LYS A O 1
ATOM 1570 N N . GLY A 1 206 ? 0.953 15.037 16.201 1.00 98.12 206 GLY A N 1
ATOM 1571 C CA . GLY A 1 206 ? 1.974 15.983 15.750 1.00 98.12 206 GLY A CA 1
ATOM 1572 C C . GLY A 1 206 ? 2.361 15.835 14.275 1.00 98.12 206 GLY A C 1
ATOM 1573 O O . GLY A 1 206 ? 3.181 16.602 13.775 1.00 98.12 206 GLY A O 1
ATOM 1574 N N . CYS A 1 207 ? 1.794 14.868 13.543 1.00 98.25 207 CYS A N 1
ATOM 1575 C CA . CYS A 1 207 ? 2.000 14.787 12.100 1.00 98.25 207 CYS A CA 1
ATOM 1576 C C . CYS A 1 207 ? 1.292 15.945 11.397 1.00 98.25 207 CYS A C 1
ATOM 1578 O O . CYS A 1 207 ? 0.129 16.247 11.681 1.00 98.25 207 CYS A O 1
ATOM 1580 N N . LYS A 1 208 ? 1.958 16.519 10.392 1.00 98.25 208 LYS A N 1
ATOM 1581 C CA . LYS A 1 208 ? 1.293 17.397 9.426 1.00 98.25 208 LYS A CA 1
ATOM 1582 C C . LYS A 1 208 ? 0.298 16.582 8.614 1.00 98.25 208 LYS A C 1
ATOM 1584 O O . LYS A 1 208 ? 0.605 15.471 8.183 1.00 98.25 208 LYS A O 1
ATOM 1589 N N . THR A 1 209 ? -0.876 17.146 8.378 1.00 97.94 209 THR A N 1
ATOM 1590 C CA . THR A 1 209 ? -1.968 16.472 7.680 1.00 97.94 209 THR A CA 1
ATOM 1591 C C . THR A 1 209 ? -2.335 17.182 6.388 1.00 97.94 209 THR A C 1
ATOM 1593 O O . THR A 1 209 ? -2.272 18.406 6.304 1.00 97.94 209 THR A O 1
ATOM 1596 N N . LEU A 1 210 ? -2.728 16.397 5.385 1.00 93.75 210 LEU A N 1
ATOM 1597 C CA . LEU A 1 210 ? -3.418 16.851 4.181 1.00 93.75 210 LEU A CA 1
ATOM 1598 C C . LEU A 1 210 ? -4.762 16.120 4.117 1.00 93.75 210 LEU A C 1
ATOM 1600 O O . LEU A 1 210 ? -4.836 14.979 3.649 1.00 93.75 210 LEU A O 1
ATOM 1604 N N . ASN A 1 211 ? -5.820 16.755 4.617 1.00 92.81 211 ASN A N 1
ATOM 1605 C CA . ASN A 1 211 ? -7.167 16.193 4.583 1.00 92.81 211 ASN A CA 1
ATOM 1606 C C . ASN A 1 211 ? -7.814 16.468 3.222 1.00 92.81 211 ASN A C 1
ATOM 1608 O O . ASN A 1 211 ? -7.999 17.620 2.835 1.00 92.81 211 ASN A O 1
ATOM 1612 N N . LYS A 1 212 ? -8.157 15.410 2.487 1.00 84.31 212 LYS A N 1
ATOM 1613 C CA . LYS A 1 212 ? -8.751 15.494 1.149 1.00 84.31 212 LYS A CA 1
ATOM 1614 C C . LYS A 1 212 ? -10.262 15.732 1.165 1.00 84.31 212 LYS A C 1
ATOM 1616 O O . LYS A 1 212 ? -10.850 15.919 0.104 1.00 84.31 212 LYS A O 1
ATOM 1621 N N . ASP A 1 213 ? -10.898 15.725 2.331 1.00 86.62 213 ASP A N 1
ATOM 1622 C CA . ASP A 1 213 ? -12.276 16.182 2.502 1.00 86.62 213 ASP A CA 1
ATOM 1623 C C . ASP A 1 213 ? -12.285 17.687 2.836 1.00 86.62 213 ASP A C 1
ATOM 1625 O O . ASP A 1 213 ? -11.531 18.117 3.714 1.00 86.62 213 ASP A O 1
ATOM 1629 N N . PRO A 1 214 ? -13.106 18.520 2.166 1.00 87.94 214 PRO A N 1
ATOM 1630 C CA . PRO A 1 214 ? -14.150 18.173 1.192 1.00 87.94 214 PRO A CA 1
ATOM 1631 C C . PRO A 1 214 ? -13.692 18.106 -0.276 1.00 87.94 214 PRO A C 1
ATOM 1633 O O . PRO A 1 214 ? -14.479 17.703 -1.136 1.00 87.94 214 PRO A O 1
ATOM 1636 N N . ASP A 1 215 ? -12.468 18.541 -0.592 1.00 82.19 215 ASP A N 1
ATOM 1637 C CA . ASP A 1 215 ? -11.955 18.595 -1.965 1.00 82.19 215 ASP A CA 1
ATOM 1638 C C . ASP A 1 215 ? -10.554 17.965 -2.084 1.00 82.19 215 ASP A C 1
ATOM 1640 O O . ASP A 1 215 ? -9.565 18.575 -1.672 1.00 82.19 215 ASP A O 1
ATOM 1644 N N . PRO A 1 216 ? -10.414 16.797 -2.738 1.00 76.19 216 PRO A N 1
ATOM 1645 C CA . PRO A 1 216 ? -9.120 16.138 -2.896 1.00 76.19 216 PRO A CA 1
ATOM 1646 C C . PRO A 1 216 ? -8.144 16.915 -3.786 1.00 76.19 216 PRO A C 1
ATOM 1648 O O . PRO A 1 216 ? -6.955 16.603 -3.798 1.00 76.19 216 PRO A O 1
ATOM 1651 N N . LYS A 1 217 ? -8.620 17.904 -4.557 1.00 77.75 217 LYS A N 1
ATOM 1652 C CA . LYS A 1 217 ? -7.761 18.774 -5.373 1.00 77.75 217 LYS A CA 1
ATOM 1653 C C . LYS A 1 217 ? -7.137 19.907 -4.572 1.00 77.75 217 LYS A C 1
ATOM 1655 O O . LYS A 1 217 ? -6.112 20.431 -4.996 1.00 77.75 217 LYS A O 1
ATOM 1660 N N . ASN A 1 218 ? -7.746 20.269 -3.446 1.00 81.38 218 ASN A N 1
ATOM 1661 C CA . ASN A 1 218 ? -7.274 21.313 -2.548 1.00 81.38 218 ASN A CA 1
ATOM 1662 C C . ASN A 1 218 ? -7.320 20.790 -1.104 1.00 81.38 218 ASN A C 1
ATOM 1664 O O . ASN A 1 218 ? -8.182 21.225 -0.335 1.00 81.38 218 ASN A O 1
ATOM 1668 N N . PRO A 1 219 ? -6.437 19.837 -0.741 1.00 88.19 219 PRO A N 1
ATOM 1669 C CA . PRO A 1 219 ? -6.437 19.266 0.596 1.00 88.19 219 PRO A CA 1
ATOM 1670 C C . PRO A 1 219 ? -6.235 20.344 1.662 1.00 88.19 219 PRO A C 1
ATOM 1672 O O . PRO A 1 219 ? -5.417 21.250 1.497 1.00 88.19 219 PRO A O 1
ATOM 1675 N N . LEU A 1 220 ? -6.969 20.230 2.763 1.00 94.19 220 LEU A N 1
ATOM 1676 C CA . LEU A 1 220 ? -6.811 21.100 3.918 1.00 94.19 220 LEU A CA 1
ATOM 1677 C C . LEU A 1 220 ? -5.547 20.701 4.681 1.00 94.19 220 LEU A C 1
ATOM 1679 O O . LEU A 1 220 ? -5.428 19.564 5.143 1.00 94.19 220 LEU A O 1
ATOM 1683 N N . GLU A 1 221 ? -4.620 21.644 4.813 1.00 97.12 221 GLU A N 1
ATOM 1684 C CA . GLU A 1 221 ? -3.422 21.478 5.632 1.00 97.12 221 GLU A CA 1
ATOM 1685 C C . GLU A 1 221 ? -3.757 21.628 7.121 1.00 97.12 221 GLU A C 1
ATOM 1687 O O . GLU A 1 221 ? -4.548 22.491 7.513 1.00 97.12 221 GLU A O 1
ATOM 1692 N N . GLY A 1 222 ? -3.129 20.811 7.961 1.00 97.56 222 GLY A N 1
ATOM 1693 C CA . GLY A 1 222 ? -3.287 20.891 9.409 1.00 97.56 222 GLY A CA 1
ATOM 1694 C C . GLY A 1 222 ? -2.242 20.085 10.170 1.00 97.56 222 GLY A C 1
ATOM 1695 O O . GLY A 1 222 ? -1.241 19.642 9.609 1.00 97.56 222 GLY A O 1
ATOM 1696 N N . GLU A 1 223 ? -2.510 19.853 11.450 1.00 98.12 223 GLU A N 1
ATOM 1697 C CA . GLU A 1 223 ? -1.705 19.026 12.351 1.00 98.12 223 GLU A CA 1
ATOM 1698 C C . GLU A 1 223 ? -2.638 18.111 13.154 1.00 98.12 223 GLU A C 1
ATOM 1700 O O . GLU A 1 223 ? -3.752 18.502 13.517 1.00 98.12 223 GLU A O 1
ATOM 1705 N N . GLU A 1 224 ? -2.233 16.861 13.367 1.00 98.19 224 GLU A N 1
ATOM 1706 C CA . GLU A 1 224 ? -3.017 15.904 14.145 1.00 98.19 224 GLU A CA 1
ATOM 1707 C C . GLU A 1 224 ? -2.774 16.088 15.645 1.00 98.19 224 GLU A C 1
ATOM 1709 O O . GLU A 1 224 ? -1.759 15.665 16.188 1.00 98.19 224 GLU A O 1
ATOM 1714 N N . GLU A 1 225 ? -3.740 16.672 16.341 1.00 97.88 225 GLU A N 1
ATOM 1715 C CA . GLU A 1 225 ? -3.636 16.929 17.783 1.00 97.88 225 GLU A CA 1
ATOM 1716 C C . GLU A 1 225 ? -4.046 15.725 18.649 1.00 97.88 225 GLU A C 1
ATOM 1718 O O . GLU A 1 225 ? -3.771 15.682 19.854 1.00 97.88 225 GLU A O 1
ATOM 1723 N N . ARG A 1 226 ? -4.743 14.737 18.073 1.00 98.19 226 ARG A N 1
ATOM 1724 C CA . ARG A 1 226 ? -5.315 13.616 18.828 1.00 98.19 226 ARG A CA 1
ATOM 1725 C C . ARG A 1 226 ? -4.267 12.532 19.065 1.00 98.19 226 ARG A C 1
ATOM 1727 O O . ARG A 1 226 ? -3.578 12.098 18.151 1.00 98.19 226 ARG A O 1
ATOM 1734 N N . ASP A 1 227 ? -4.228 11.994 20.284 1.00 97.94 227 ASP A N 1
ATOM 1735 C CA . ASP A 1 227 ? -3.426 10.799 20.605 1.00 97.94 227 ASP A CA 1
ATOM 1736 C C . ASP A 1 227 ? -3.949 9.526 19.911 1.00 97.94 227 ASP A C 1
ATOM 1738 O O . ASP A 1 227 ? -3.217 8.550 19.734 1.00 97.94 227 ASP A O 1
ATOM 1742 N N . VAL A 1 228 ? -5.234 9.529 19.544 1.00 98.44 228 VAL A N 1
ATOM 1743 C CA . VAL A 1 228 ? -5.937 8.415 18.906 1.00 98.44 228 VAL A CA 1
ATOM 1744 C C . VAL A 1 228 ? -6.829 8.959 17.794 1.00 98.44 228 VAL A C 1
ATOM 1746 O O . VAL A 1 228 ? -7.722 9.771 18.049 1.00 98.44 228 VAL A O 1
ATOM 1749 N N . VAL A 1 229 ? -6.623 8.479 16.572 1.00 98.50 229 VAL A N 1
ATOM 1750 C CA . VAL A 1 229 ? -7.444 8.813 15.405 1.00 98.50 229 VAL A CA 1
ATOM 1751 C C . VAL A 1 229 ? -8.513 7.741 15.213 1.00 98.50 229 VAL A C 1
ATOM 1753 O O . VAL A 1 229 ? -8.237 6.552 15.333 1.00 98.50 229 VAL A O 1
ATOM 1756 N N . THR A 1 230 ? -9.745 8.157 14.932 1.00 98.31 230 THR A N 1
ATOM 1757 C CA . THR A 1 230 ? -10.909 7.279 14.712 1.00 98.31 230 THR A CA 1
ATOM 1758 C C . THR A 1 2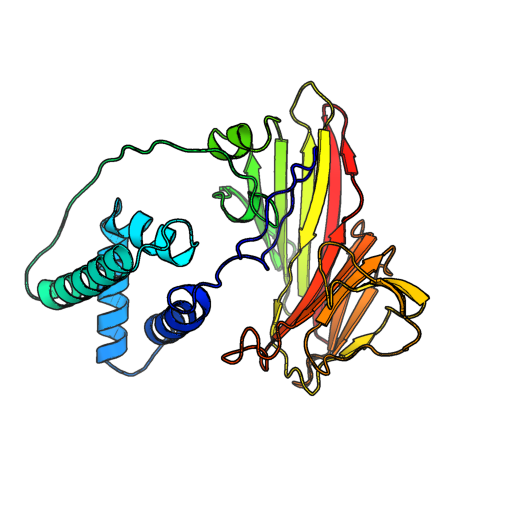30 ? -11.561 7.584 13.362 1.00 98.31 230 THR A C 1
ATOM 1760 O O . THR A 1 230 ? -11.189 8.553 12.698 1.00 98.31 230 THR A O 1
ATOM 1763 N N . PHE A 1 231 ? -12.553 6.781 12.966 1.00 97.31 231 PHE A N 1
ATOM 1764 C CA . PHE A 1 231 ? -13.245 6.880 11.675 1.00 97.31 231 PHE A CA 1
ATOM 1765 C C . PHE A 1 231 ? -14.734 7.257 11.854 1.00 97.31 231 PHE A C 1
ATOM 1767 O O . PHE A 1 231 ? -15.615 6.419 11.662 1.00 97.31 231 PHE A O 1
ATOM 1774 N N . PRO A 1 232 ? -15.061 8.507 12.247 1.00 94.44 232 PRO A N 1
ATOM 1775 C CA . PRO A 1 232 ? -16.438 8.915 12.559 1.00 94.44 232 PRO A CA 1
ATOM 1776 C C . PRO A 1 232 ? -17.330 9.128 11.321 1.00 94.44 232 PRO A C 1
ATOM 1778 O O . PRO A 1 232 ? -18.528 9.372 11.456 1.00 94.44 232 PRO A O 1
ATOM 1781 N N . GLY A 1 233 ? -16.752 9.080 10.122 1.00 94.38 233 GLY A N 1
ATOM 1782 C CA . GLY A 1 233 ? -17.403 9.405 8.860 1.00 94.38 233 GLY A CA 1
ATOM 1783 C C . GLY A 1 233 ? -16.471 9.124 7.686 1.00 94.38 233 GLY A C 1
ATOM 1784 O O . GLY A 1 233 ? -15.627 8.232 7.766 1.00 94.38 233 GLY A O 1
ATOM 1785 N N . PHE A 1 234 ? -16.616 9.892 6.604 1.00 93.00 234 PHE A N 1
ATOM 1786 C CA . PHE A 1 234 ? -15.655 9.851 5.503 1.00 93.00 234 PHE A CA 1
ATOM 1787 C C . PHE A 1 234 ? -14.284 10.317 6.004 1.00 93.00 234 PHE A C 1
ATOM 1789 O O . PHE A 1 234 ? -14.178 11.359 6.648 1.00 93.00 234 PHE A O 1
ATOM 1796 N N . VAL A 1 235 ? -13.251 9.529 5.724 1.00 95.25 235 VAL A N 1
ATOM 1797 C CA . VAL A 1 235 ? -11.861 9.849 6.050 1.00 95.25 235 VAL A CA 1
ATOM 1798 C C . VAL A 1 235 ? -11.037 9.618 4.793 1.00 95.25 235 VAL A C 1
ATOM 1800 O O . VAL A 1 235 ? -11.118 8.548 4.196 1.00 95.25 235 VAL A O 1
ATOM 1803 N N . ASP A 1 236 ? -10.257 10.618 4.401 1.00 94.12 236 ASP A N 1
ATOM 1804 C CA . ASP A 1 236 ? -9.221 10.526 3.371 1.00 94.12 236 ASP A CA 1
ATOM 1805 C C . ASP A 1 236 ? -8.140 11.549 3.728 1.00 94.12 236 ASP A C 1
ATOM 1807 O O . ASP A 1 236 ? -8.210 12.717 3.348 1.00 94.12 236 ASP A O 1
ATOM 1811 N N . CYS A 1 237 ? -7.194 11.140 4.571 1.00 96.38 237 CYS A N 1
ATOM 1812 C CA . CYS A 1 237 ? -6.214 12.049 5.150 1.00 96.38 237 CYS A CA 1
ATOM 1813 C C . CYS A 1 237 ? -4.809 11.472 5.030 1.00 96.38 237 CYS A C 1
ATOM 1815 O O . CYS A 1 237 ? -4.550 10.346 5.456 1.00 96.38 237 CYS A O 1
ATOM 1817 N N . VAL A 1 238 ? -3.900 12.267 4.468 1.00 97.06 238 VAL A N 1
ATOM 1818 C CA . VAL A 1 238 ? -2.469 11.961 4.433 1.00 97.06 238 VAL A CA 1
ATOM 1819 C C . VAL A 1 238 ? -1.817 12.548 5.676 1.00 97.06 238 VAL A C 1
ATOM 1821 O O . VAL A 1 238 ? -2.076 13.697 6.021 1.00 97.06 238 VAL A O 1
ATOM 1824 N N . TYR A 1 239 ? -0.950 11.777 6.310 1.00 98.31 239 TYR A N 1
ATOM 1825 C CA . TYR A 1 239 ? -0.098 12.161 7.423 1.00 98.31 239 TYR A CA 1
ATOM 1826 C C . TYR A 1 239 ? 1.340 12.169 6.907 1.00 98.31 239 TYR A C 1
ATOM 1828 O O . TYR A 1 239 ? 1.885 11.120 6.561 1.00 98.31 239 TYR A O 1
ATOM 1836 N N . LEU A 1 240 ? 1.919 13.360 6.781 1.00 96.81 240 LEU A N 1
ATOM 1837 C CA . LEU A 1 240 ? 3.258 13.560 6.234 1.00 96.81 240 LEU A CA 1
ATOM 1838 C C . LEU A 1 240 ? 4.316 13.321 7.305 1.00 96.81 240 LEU A C 1
ATOM 1840 O O . LEU A 1 240 ? 4.109 13.691 8.462 1.00 96.81 240 LEU A O 1
ATOM 1844 N N . GLU A 1 241 ? 5.458 12.765 6.896 1.00 96.62 241 GLU A N 1
ATOM 1845 C CA . GLU A 1 241 ? 6.575 12.457 7.806 1.00 96.62 241 GLU A CA 1
ATOM 1846 C C . GLU A 1 241 ? 6.107 11.630 9.022 1.00 96.62 241 GLU A C 1
ATOM 1848 O O . GLU A 1 241 ? 6.501 11.870 10.165 1.00 96.62 241 GLU A O 1
ATOM 1853 N N . ALA A 1 242 ? 5.210 10.672 8.770 1.00 97.44 242 ALA A N 1
ATOM 1854 C CA . ALA A 1 242 ? 4.627 9.822 9.795 1.00 97.44 242 ALA A CA 1
ATOM 1855 C C . ALA A 1 242 ? 5.703 8.948 10.468 1.00 97.44 242 ALA A C 1
ATOM 1857 O O . ALA A 1 242 ? 6.655 8.518 9.805 1.00 97.44 242 ALA A O 1
ATOM 1858 N N . PRO A 1 243 ? 5.566 8.640 11.771 1.00 97.81 243 PRO A N 1
ATOM 1859 C CA . PRO A 1 243 ? 6.479 7.732 12.449 1.00 97.81 243 PRO A CA 1
ATOM 1860 C C . PRO A 1 243 ? 6.568 6.364 11.772 1.00 97.81 243 PRO A C 1
ATOM 1862 O O . PRO A 1 243 ? 5.620 5.872 11.159 1.00 97.81 243 PRO A O 1
ATOM 1865 N N . SER A 1 244 ? 7.713 5.706 11.946 1.00 97.56 244 SER A N 1
ATOM 1866 C CA . SER A 1 244 ? 7.970 4.378 11.383 1.00 97.56 244 SER A CA 1
ATOM 1867 C C . SER A 1 244 ? 7.120 3.266 12.008 1.00 97.56 244 SER A C 1
ATOM 1869 O O . SER A 1 244 ? 7.179 2.134 11.541 1.00 97.56 244 SER A O 1
ATOM 1871 N N . GLU A 1 245 ? 6.361 3.559 13.066 1.00 98.38 245 GLU A N 1
ATOM 1872 C CA . GLU A 1 245 ? 5.480 2.620 13.755 1.00 98.38 245 GLU A CA 1
ATOM 1873 C C . GLU A 1 245 ? 4.118 3.264 14.030 1.00 98.38 245 GLU A C 1
ATOM 1875 O O . GLU A 1 245 ? 4.040 4.333 14.638 1.00 98.38 245 GLU A O 1
ATOM 1880 N N . LEU A 1 246 ? 3.050 2.577 13.622 1.00 98.62 246 LEU A N 1
ATOM 1881 C CA . LEU A 1 246 ? 1.664 2.889 13.961 1.00 98.62 246 LEU A CA 1
ATOM 1882 C C . LEU A 1 246 ? 1.014 1.680 14.634 1.00 98.62 246 LEU A C 1
ATOM 1884 O O . LEU A 1 246 ? 1.358 0.533 14.347 1.00 98.62 246 LEU A O 1
ATOM 1888 N N . LEU A 1 247 ? 0.030 1.932 15.495 1.00 98.69 247 LEU A N 1
ATOM 1889 C CA . LEU A 1 247 ? -0.772 0.879 16.118 1.00 98.69 247 LEU A CA 1
ATOM 1890 C C . LEU A 1 247 ? -2.229 1.024 15.692 1.00 98.69 247 LEU A C 1
ATOM 1892 O O . LEU A 1 247 ? -2.869 2.021 16.028 1.00 98.69 247 LEU A O 1
ATOM 1896 N N . LEU A 1 248 ? -2.750 0.016 14.999 1.00 98.31 248 LEU A N 1
ATOM 1897 C CA . LEU A 1 248 ? -4.154 -0.103 14.629 1.00 98.31 248 LEU A CA 1
ATOM 1898 C C . LEU A 1 248 ? -4.870 -1.031 15.617 1.00 98.31 248 LEU A C 1
ATOM 1900 O O . LEU A 1 248 ? -4.526 -2.201 15.738 1.00 98.31 248 LEU A O 1
ATOM 1904 N N . ASP A 1 249 ? -5.898 -0.532 16.293 1.00 98.44 249 ASP A N 1
ATOM 1905 C CA . ASP A 1 249 ? -6.934 -1.373 16.894 1.00 98.44 249 ASP A CA 1
ATOM 1906 C C . ASP A 1 249 ? -8.019 -1.573 15.835 1.00 98.44 249 ASP A C 1
ATOM 1908 O O . ASP A 1 249 ? -8.579 -0.587 15.349 1.00 98.44 249 ASP A O 1
ATOM 1912 N N . ASN A 1 250 ? -8.291 -2.813 15.427 1.00 93.88 250 ASN A N 1
ATOM 1913 C CA . ASN A 1 250 ? -9.272 -3.070 14.371 1.00 93.88 250 ASN A CA 1
ATOM 1914 C C . ASN A 1 250 ? -10.724 -3.044 14.879 1.00 93.88 250 ASN A C 1
ATOM 1916 O O . ASN A 1 250 ? -11.650 -3.217 14.088 1.00 93.88 250 ASN A O 1
ATOM 1920 N N . GLY A 1 251 ? -10.956 -2.861 16.183 1.00 96.25 251 GLY A N 1
ATOM 1921 C CA . GLY A 1 251 ? -12.295 -2.877 16.772 1.00 96.25 251 GLY A CA 1
ATOM 1922 C C . GLY A 1 251 ? -12.970 -4.255 16.781 1.00 96.25 251 GLY A C 1
ATOM 1923 O O . GLY A 1 251 ? -14.152 -4.346 17.111 1.00 96.25 251 GLY A O 1
ATOM 1924 N N . LEU A 1 252 ? -12.247 -5.318 16.413 1.00 92.25 252 LEU A N 1
ATOM 1925 C CA . LEU A 1 252 ? -12.694 -6.717 16.433 1.00 92.25 252 LEU A CA 1
ATOM 1926 C C . LEU A 1 252 ? -11.971 -7.545 17.508 1.00 92.25 252 LEU A C 1
ATOM 1928 O O . LEU A 1 252 ? -12.315 -8.705 17.716 1.00 92.25 252 LEU A O 1
ATOM 1932 N N . GLY A 1 253 ? -11.016 -6.938 18.218 1.00 92.50 253 GLY A N 1
ATOM 1933 C CA . GLY A 1 253 ? -10.236 -7.565 19.286 1.00 92.50 253 GLY A CA 1
ATOM 1934 C C . GLY A 1 253 ? -8.744 -7.675 18.979 1.00 92.50 253 GLY A C 1
ATOM 1935 O O . GLY A 1 253 ? -7.972 -7.916 19.906 1.00 92.50 253 GLY A O 1
ATOM 1936 N N . ASP A 1 254 ? -8.332 -7.436 17.731 1.00 91.06 254 ASP A N 1
ATOM 1937 C CA . ASP A 1 254 ? -6.929 -7.490 17.335 1.00 91.06 254 ASP A CA 1
ATOM 1938 C C . ASP A 1 254 ? -6.281 -6.108 17.394 1.00 91.06 254 ASP A C 1
ATOM 1940 O O . ASP A 1 254 ? -6.856 -5.088 16.995 1.00 91.06 254 ASP A O 1
ATOM 1944 N N . LYS A 1 255 ? -5.024 -6.097 17.834 1.00 96.19 255 LYS A N 1
ATOM 1945 C CA . LYS A 1 255 ? -4.143 -4.936 17.737 1.00 96.19 255 LYS A CA 1
ATOM 1946 C C . LYS A 1 255 ? -3.017 -5.263 16.782 1.00 96.19 255 LYS A C 1
ATOM 1948 O O . LYS A 1 255 ? -2.297 -6.239 16.979 1.00 96.19 255 LYS A O 1
ATOM 1953 N N . ILE A 1 256 ? -2.897 -4.442 15.754 1.00 97.12 256 ILE A N 1
ATOM 1954 C CA . ILE A 1 256 ? -1.975 -4.631 14.650 1.00 97.12 256 ILE A CA 1
ATOM 1955 C C . ILE A 1 256 ? -0.905 -3.553 14.742 1.00 97.12 256 ILE A C 1
ATOM 1957 O O . ILE A 1 256 ? -1.199 -2.359 14.650 1.00 97.12 256 ILE A O 1
ATOM 1961 N N . THR A 1 257 ? 0.336 -3.980 14.916 1.00 98.62 257 THR A N 1
ATOM 1962 C CA . THR A 1 257 ? 1.499 -3.103 14.831 1.00 98.62 257 THR A CA 1
ATOM 1963 C C . THR A 1 257 ? 1.924 -3.008 13.371 1.00 98.62 257 THR A C 1
ATOM 1965 O O . THR A 1 257 ? 2.136 -4.026 12.713 1.00 98.62 257 THR A O 1
ATOM 1968 N N . ILE A 1 258 ? 2.038 -1.782 12.868 1.00 98.25 258 ILE A N 1
ATOM 1969 C CA . ILE A 1 258 ? 2.428 -1.457 11.496 1.00 98.25 258 ILE A CA 1
ATOM 1970 C C . ILE A 1 258 ? 3.777 -0.752 11.570 1.00 98.25 258 ILE A C 1
ATOM 1972 O O . ILE A 1 258 ? 3.846 0.442 11.854 1.00 98.25 258 ILE A O 1
ATOM 1976 N N . GLN A 1 259 ? 4.849 -1.498 11.337 1.00 98.50 259 GLN A N 1
ATOM 1977 C CA . GLN A 1 259 ? 6.215 -0.988 11.313 1.00 98.50 259 GLN A CA 1
ATOM 1978 C C . GLN A 1 259 ? 6.713 -0.862 9.884 1.00 98.50 259 GLN A C 1
ATOM 1980 O O . GLN A 1 259 ? 6.304 -1.616 9.002 1.00 98.50 259 GLN A O 1
ATOM 1985 N N . ASN A 1 260 ? 7.602 0.091 9.631 1.00 97.38 260 ASN A N 1
ATOM 1986 C CA . ASN A 1 260 ? 8.094 0.320 8.288 1.00 97.38 260 ASN A CA 1
ATOM 1987 C C . ASN A 1 260 ? 9.499 0.942 8.250 1.00 97.38 260 ASN A C 1
ATOM 1989 O O . ASN A 1 260 ? 9.959 1.538 9.220 1.00 97.38 260 ASN A O 1
ATOM 1993 N N . THR A 1 261 ? 10.177 0.812 7.110 1.00 97.19 261 THR A N 1
ATOM 1994 C CA . THR A 1 261 ? 11.379 1.586 6.767 1.00 97.19 261 THR A CA 1
ATOM 1995 C C . THR A 1 261 ? 11.168 2.258 5.415 1.00 97.19 261 THR A C 1
ATOM 1997 O O . THR A 1 261 ? 10.657 1.632 4.488 1.00 97.19 261 THR A O 1
ATOM 2000 N N . SER A 1 262 ? 11.584 3.523 5.292 1.00 95.94 262 SER A N 1
ATOM 2001 C CA . SER A 1 262 ? 11.505 4.361 4.079 1.00 95.94 262 SER A CA 1
ATOM 2002 C C . SER A 1 262 ? 10.101 4.771 3.607 1.00 95.94 262 SER A C 1
ATOM 2004 O O . SER A 1 262 ? 10.004 5.618 2.713 1.00 95.94 262 SER A O 1
ATOM 2006 N N . TRP A 1 263 ? 9.024 4.258 4.208 1.00 95.25 263 TRP A N 1
ATOM 2007 C CA . TRP A 1 263 ? 7.675 4.785 4.002 1.00 95.25 263 TRP A CA 1
ATOM 2008 C C . TRP A 1 263 ? 7.473 6.005 4.899 1.00 95.25 263 TRP A C 1
ATOM 2010 O O . TRP A 1 263 ? 7.234 5.887 6.095 1.00 95.25 263 TRP A O 1
ATOM 2020 N N . THR A 1 264 ? 7.647 7.194 4.328 1.00 96.38 264 THR A N 1
ATOM 2021 C CA . THR A 1 264 ? 7.697 8.432 5.118 1.00 96.38 264 THR A CA 1
ATOM 2022 C C . THR A 1 264 ? 6.335 9.039 5.402 1.00 96.38 264 THR A C 1
ATOM 2024 O O . THR A 1 264 ? 6.264 9.981 6.170 1.00 96.38 264 THR A O 1
ATOM 2027 N N . ASP A 1 265 ? 5.270 8.556 4.776 1.00 97.12 265 ASP A N 1
ATOM 2028 C CA . ASP A 1 265 ? 3.926 9.099 4.925 1.00 97.12 265 ASP A CA 1
ATOM 2029 C C . ASP A 1 265 ? 2.955 7.968 5.282 1.00 97.12 265 ASP A C 1
ATOM 2031 O O . ASP A 1 265 ? 3.205 6.795 4.986 1.00 97.12 265 ASP A O 1
ATOM 2035 N N . ALA A 1 266 ? 1.827 8.318 5.892 1.00 97.88 266 ALA A N 1
ATOM 2036 C CA . ALA A 1 266 ? 0.720 7.399 6.115 1.00 97.88 266 ALA A CA 1
ATOM 2037 C C . ALA A 1 266 ? -0.573 7.953 5.520 1.00 97.88 266 ALA A C 1
ATOM 2039 O O . ALA A 1 266 ? -0.766 9.166 5.469 1.00 97.88 266 ALA A O 1
ATOM 2040 N N . VAL A 1 267 ? -1.480 7.084 5.081 1.00 96.25 267 VAL A N 1
ATOM 2041 C CA . VAL A 1 267 ? -2.826 7.498 4.659 1.00 96.25 267 VAL A CA 1
ATOM 2042 C C . VAL A 1 267 ? -3.850 6.732 5.471 1.00 96.25 267 VAL A C 1
ATOM 2044 O O . VAL A 1 267 ? -3.777 5.509 5.581 1.00 96.25 267 VAL A O 1
ATOM 2047 N N . LEU A 1 268 ? -4.795 7.464 6.058 1.00 98.12 268 LEU A N 1
ATOM 2048 C CA . LEU A 1 268 ? -5.994 6.873 6.632 1.00 98.12 268 LEU A CA 1
ATOM 2049 C C . LEU A 1 268 ? -7.157 7.090 5.682 1.00 98.12 268 LEU A C 1
ATOM 2051 O O . LEU A 1 268 ? -7.416 8.224 5.264 1.00 98.12 268 LEU A O 1
ATOM 2055 N N . TRP A 1 269 ? -7.877 6.010 5.386 1.00 94.56 269 TRP A N 1
ATOM 2056 C CA . TRP A 1 269 ? -9.031 6.079 4.503 1.00 94.56 269 TRP A CA 1
ATOM 2057 C C . TRP A 1 269 ? -10.192 5.192 4.957 1.00 94.56 269 TRP A C 1
ATOM 2059 O O . TRP A 1 269 ? -10.026 4.024 5.318 1.00 94.56 269 TRP A O 1
ATOM 2069 N N . ASN A 1 270 ? -11.396 5.762 4.917 1.00 92.94 270 ASN A N 1
ATOM 2070 C CA . ASN A 1 270 ? -12.657 5.036 4.955 1.00 92.94 270 ASN A CA 1
ATOM 2071 C C . ASN A 1 270 ? -13.691 5.789 4.090 1.00 92.94 270 ASN A C 1
ATOM 2073 O O . ASN A 1 270 ? -13.933 6.979 4.306 1.00 92.94 270 ASN A O 1
ATOM 2077 N N . PRO A 1 271 ? -14.345 5.117 3.127 1.00 83.69 271 PRO A N 1
ATOM 2078 C CA . PRO A 1 271 ? -15.259 5.760 2.180 1.00 83.69 271 PRO A CA 1
ATOM 2079 C C . PRO A 1 271 ? -16.622 6.129 2.774 1.00 83.69 271 PRO A C 1
ATOM 2081 O O . PRO A 1 271 ? -17.411 6.812 2.114 1.00 83.69 271 PRO A O 1
ATOM 2084 N N . PHE A 1 272 ? -16.935 5.638 3.973 1.00 90.56 272 PHE A N 1
ATOM 2085 C CA . PHE A 1 272 ? -18.222 5.805 4.630 1.00 90.56 272 PHE A CA 1
ATOM 2086 C C . PHE A 1 272 ? -19.403 5.471 3.698 1.00 90.56 272 PHE A C 1
ATOM 2088 O O . PHE A 1 272 ? -19.350 4.516 2.920 1.00 90.56 272 PHE A O 1
ATOM 2095 N N . LEU A 1 273 ? -20.466 6.276 3.719 1.00 85.56 273 LEU A N 1
ATOM 2096 C CA . LEU A 1 273 ? -21.664 6.072 2.900 1.00 85.56 273 LEU A CA 1
ATOM 2097 C C . LEU A 1 273 ? -21.410 6.114 1.386 1.00 85.56 273 LEU A C 1
ATOM 2099 O O . LEU A 1 273 ? -22.268 5.682 0.620 1.00 85.56 273 LEU A O 1
ATOM 2103 N N . GLN A 1 274 ? -20.233 6.551 0.923 1.00 78.00 274 GLN A N 1
ATOM 2104 C CA . GLN A 1 274 ? -19.886 6.414 -0.492 1.00 78.00 274 GLN A CA 1
ATOM 2105 C C . GLN A 1 274 ? -19.681 4.938 -0.905 1.00 78.00 274 GLN A C 1
ATOM 2107 O O . GLN A 1 274 ? -19.688 4.630 -2.098 1.00 78.00 274 GLN A O 1
ATOM 2112 N N . MET A 1 275 ? -19.511 4.026 0.063 1.00 73.62 275 MET A N 1
ATOM 2113 C CA . MET A 1 275 ? -19.536 2.567 -0.102 1.00 73.62 275 MET A CA 1
ATOM 2114 C C . MET A 1 275 ? -20.383 1.917 1.003 1.00 73.62 275 MET A C 1
ATOM 2116 O O . MET A 1 275 ? -19.900 1.100 1.788 1.00 73.62 275 MET A O 1
ATOM 2120 N N . GLU A 1 276 ? -21.672 2.264 1.040 1.00 75.56 276 GLU A N 1
ATOM 2121 C CA . GLU A 1 276 ? -22.624 1.828 2.075 1.00 75.56 276 GLU A CA 1
ATOM 2122 C C . GLU A 1 276 ? -22.633 0.306 2.329 1.00 75.56 276 GLU A C 1
ATOM 2124 O O . GLU A 1 276 ? -22.827 -0.131 3.461 1.00 75.56 276 GLU A O 1
ATOM 2129 N N . ALA A 1 277 ? -22.363 -0.500 1.299 1.00 68.00 277 ALA A N 1
ATOM 2130 C CA . ALA A 1 277 ? -22.404 -1.958 1.378 1.00 68.00 277 ALA A CA 1
ATOM 2131 C C . ALA A 1 277 ? -21.314 -2.594 2.260 1.00 68.00 277 ALA A C 1
ATOM 2133 O O . ALA A 1 277 ? -21.508 -3.726 2.692 1.00 68.00 277 ALA A O 1
ATOM 2134 N N . CYS A 1 278 ? -20.176 -1.926 2.480 1.00 72.75 278 CYS A N 1
ATOM 2135 C CA . CYS A 1 278 ? -19.019 -2.558 3.130 1.00 72.75 278 CYS A CA 1
ATOM 2136 C C . CYS A 1 278 ? -18.136 -1.617 3.958 1.00 72.75 278 CYS A C 1
ATOM 2138 O O . CYS A 1 278 ? -17.192 -2.083 4.585 1.00 72.75 278 CYS A O 1
ATOM 2140 N N . TYR A 1 279 ? -18.404 -0.305 3.997 1.00 76.56 279 TYR A N 1
ATOM 2141 C CA . TYR A 1 279 ? -17.551 0.650 4.726 1.00 76.56 279 TYR A CA 1
ATOM 2142 C C . TYR A 1 279 ? -17.405 0.349 6.225 1.00 76.56 279 TYR A C 1
ATOM 2144 O O . TYR A 1 279 ? -16.501 0.876 6.869 1.00 76.56 279 TYR A O 1
ATOM 2152 N N . LYS A 1 280 ? -18.316 -0.451 6.789 1.00 82.94 280 LYS A N 1
ATOM 2153 C CA . LYS A 1 280 ? -18.313 -0.826 8.205 1.00 82.94 280 LYS A CA 1
ATOM 2154 C C . LYS A 1 280 ? -17.268 -1.880 8.549 1.00 82.94 280 LYS A C 1
ATOM 2156 O O . LYS A 1 280 ? -16.912 -1.972 9.720 1.00 82.94 280 LYS A O 1
ATOM 2161 N N . ASP A 1 281 ? -16.800 -2.618 7.546 1.00 83.88 281 ASP A N 1
ATOM 2162 C CA . ASP A 1 281 ? -16.056 -3.867 7.722 1.00 83.88 281 ASP A CA 1
ATOM 2163 C C . ASP A 1 281 ? -14.551 -3.712 7.446 1.00 83.88 281 ASP A C 1
ATOM 2165 O O . ASP A 1 281 ? -13.798 -4.688 7.498 1.00 83.88 281 ASP A O 1
ATOM 2169 N N . PHE A 1 282 ? -14.090 -2.492 7.139 1.00 87.94 282 PHE A N 1
ATOM 2170 C CA . PHE A 1 282 ? -12.676 -2.232 6.905 1.00 87.94 282 PHE A CA 1
ATOM 2171 C C . PHE A 1 282 ? -12.254 -0.793 7.209 1.00 87.94 282 PHE A C 1
ATOM 2173 O O . PHE A 1 282 ? -13.050 0.148 7.173 1.00 87.94 282 PHE A O 1
ATOM 2180 N N . VAL A 1 283 ? -10.952 -0.624 7.423 1.00 86.56 283 VAL A N 1
ATOM 2181 C CA . VAL A 1 283 ? -10.260 0.668 7.366 1.00 86.56 283 VAL A CA 1
ATOM 2182 C C . VAL A 1 283 ? -8.972 0.513 6.569 1.00 86.56 283 VAL A C 1
ATOM 2184 O O . VAL A 1 283 ? -8.384 -0.570 6.539 1.00 86.56 283 VAL A O 1
ATOM 2187 N N . CYS A 1 284 ? -8.522 1.585 5.929 1.00 92.50 284 CYS A N 1
ATOM 2188 C CA . CYS A 1 284 ? -7.209 1.619 5.300 1.00 92.50 284 CYS A CA 1
ATOM 2189 C C . CYS A 1 284 ? -6.228 2.375 6.186 1.00 92.50 284 CYS A C 1
ATOM 2191 O O . CYS A 1 284 ? -6.526 3.475 6.659 1.00 92.50 284 CYS A O 1
ATOM 2193 N N . VAL A 1 285 ? -5.072 1.748 6.403 1.00 95.31 285 VAL A N 1
ATOM 2194 C CA . VAL A 1 285 ? -3.895 2.355 7.025 1.00 95.31 285 VAL A CA 1
ATOM 2195 C C . VAL A 1 285 ? -2.726 2.051 6.105 1.00 95.31 285 VAL A C 1
ATOM 2197 O O . VAL A 1 285 ? -2.217 0.933 6.058 1.00 95.31 285 VAL A O 1
ATOM 2200 N N . GLU A 1 286 ? -2.366 3.031 5.297 1.00 94.75 286 GLU A N 1
ATOM 2201 C CA . GLU A 1 286 ? -1.459 2.839 4.176 1.00 94.75 286 GLU A CA 1
ATOM 2202 C C . GLU A 1 286 ? -0.077 3.353 4.539 1.00 94.75 286 GLU A C 1
ATOM 2204 O O . GLU A 1 286 ? 0.053 4.453 5.073 1.00 94.75 286 GLU A O 1
ATOM 2209 N N . ASN A 1 287 ? 0.959 2.595 4.195 1.00 95.75 287 ASN A N 1
ATOM 2210 C CA . ASN A 1 287 ? 2.311 3.132 4.159 1.00 95.75 287 ASN A CA 1
ATOM 2211 C C . ASN A 1 287 ? 2.531 3.800 2.805 1.00 95.75 287 ASN A C 1
ATOM 2213 O O . ASN A 1 287 ? 2.305 3.181 1.770 1.00 95.75 287 ASN A O 1
ATOM 2217 N N . ALA A 1 288 ? 2.972 5.052 2.796 1.00 92.25 288 ALA A N 1
ATOM 2218 C CA . ALA A 1 288 ? 3.091 5.840 1.582 1.00 92.25 2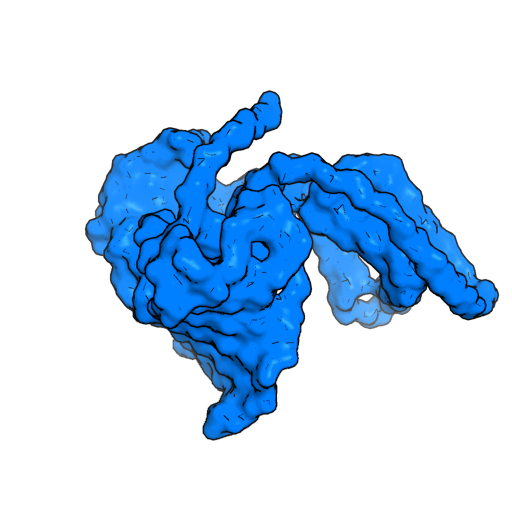88 ALA A CA 1
ATOM 2219 C C . ALA A 1 288 ? 4.415 6.605 1.504 1.00 92.25 288 ALA A C 1
ATOM 2221 O O . ALA A 1 288 ? 5.106 6.863 2.487 1.00 92.25 288 ALA A O 1
ATOM 2222 N N . LYS A 1 289 ? 4.782 6.935 0.272 1.00 92.25 289 LYS A N 1
ATOM 2223 C CA . LYS A 1 289 ? 5.821 7.883 -0.097 1.00 92.25 289 LYS A CA 1
ATOM 2224 C C . LYS A 1 289 ? 5.210 8.813 -1.137 1.00 92.25 289 LYS A C 1
ATOM 2226 O O . LYS A 1 289 ? 5.321 8.581 -2.341 1.00 92.25 289 LYS A O 1
ATOM 2231 N N . ILE A 1 290 ? 4.489 9.822 -0.653 1.00 86.31 290 ILE A N 1
ATOM 2232 C CA . ILE A 1 290 ? 3.751 10.783 -1.481 1.00 86.31 290 ILE A CA 1
ATOM 2233 C C . ILE A 1 290 ? 4.719 11.780 -2.116 1.00 86.31 290 ILE A C 1
ATOM 2235 O O . ILE A 1 290 ? 4.574 12.137 -3.287 1.00 86.31 290 ILE A O 1
ATOM 2239 N N . GLY A 1 291 ? 5.735 12.198 -1.354 1.00 81.19 291 GLY A N 1
ATOM 2240 C CA . GLY A 1 291 ? 6.840 12.995 -1.874 1.00 81.19 291 GLY A CA 1
ATOM 2241 C C . GLY A 1 291 ? 7.624 12.249 -2.958 1.00 81.19 291 GLY A C 1
ATOM 2242 O O . GLY A 1 291 ? 7.773 11.029 -2.905 1.00 81.19 291 GLY A O 1
ATOM 2243 N N . LYS A 1 292 ? 8.156 12.993 -3.933 1.00 86.69 292 LYS A N 1
ATOM 2244 C CA . LYS A 1 292 ? 8.916 12.411 -5.046 1.00 86.69 292 LYS A CA 1
ATOM 2245 C C . LYS A 1 292 ? 10.207 11.758 -4.551 1.00 86.69 292 LYS A C 1
ATOM 2247 O O . LYS A 1 292 ? 11.020 12.395 -3.886 1.00 86.69 292 LYS A O 1
ATOM 2252 N N . VAL A 1 293 ? 10.404 10.504 -4.927 1.00 90.38 293 VAL A N 1
ATOM 2253 C CA . VAL A 1 293 ? 11.694 9.818 -4.936 1.00 90.38 293 VAL A CA 1
ATOM 2254 C C . VAL A 1 293 ? 12.325 10.067 -6.297 1.00 90.38 293 VAL A C 1
ATOM 2256 O O . VAL A 1 293 ? 11.668 9.861 -7.313 1.00 90.38 293 VAL A O 1
ATOM 2259 N N . GLU A 1 294 ? 13.581 10.500 -6.331 1.00 94.94 294 GLU A N 1
ATOM 2260 C CA . GLU A 1 294 ? 14.350 10.668 -7.567 1.00 94.94 294 GLU A CA 1
ATOM 2261 C C . GLU A 1 294 ? 15.408 9.569 -7.666 1.00 94.94 294 GLU A C 1
ATOM 2263 O O . GLU A 1 294 ? 16.149 9.337 -6.712 1.00 94.94 294 GLU A O 1
ATOM 2268 N N . LEU A 1 295 ? 15.479 8.896 -8.815 1.00 97.06 295 LEU A N 1
ATOM 2269 C CA . LEU A 1 295 ? 16.475 7.867 -9.102 1.00 97.06 295 LEU A CA 1
ATOM 2270 C C . LEU A 1 295 ? 17.225 8.206 -10.387 1.00 97.06 295 LEU A C 1
ATOM 2272 O O . LEU A 1 295 ? 16.636 8.295 -11.467 1.00 97.06 295 LEU A O 1
ATOM 2276 N N . GLY A 1 296 ? 18.545 8.332 -10.284 1.00 98.44 296 GLY A N 1
ATOM 2277 C CA . GLY A 1 296 ? 19.446 8.298 -11.431 1.00 98.44 296 GLY A CA 1
ATOM 2278 C C . GLY A 1 296 ? 19.581 6.887 -12.024 1.00 98.44 296 GLY A C 1
ATOM 2279 O O . GLY A 1 296 ? 19.131 5.917 -11.409 1.00 98.44 296 GLY A O 1
ATOM 2280 N N . PRO A 1 297 ? 20.217 6.746 -13.200 1.00 98.50 297 PRO A N 1
ATOM 2281 C CA . PRO A 1 297 ? 20.449 5.445 -13.826 1.00 98.50 297 PRO A CA 1
ATOM 2282 C C . PRO A 1 297 ? 21.107 4.442 -12.869 1.00 98.50 297 PRO A C 1
ATOM 2284 O O . PRO A 1 297 ? 22.093 4.770 -12.205 1.00 98.50 297 PRO A O 1
ATOM 2287 N N . ASN A 1 298 ? 20.579 3.218 -12.820 1.00 98.19 298 ASN A N 1
ATOM 2288 C CA . ASN A 1 298 ? 21.002 2.109 -11.952 1.00 98.19 298 ASN A CA 1
ATOM 2289 C C . ASN A 1 298 ? 20.830 2.334 -10.439 1.00 98.19 298 ASN A C 1
ATOM 2291 O O . ASN A 1 298 ? 21.240 1.484 -9.648 1.00 98.19 298 ASN A O 1
ATOM 2295 N N . GLN A 1 299 ? 20.234 3.448 -10.005 1.00 98.69 299 GLN A N 1
ATOM 2296 C CA . GLN A 1 299 ? 19.901 3.640 -8.596 1.00 98.69 299 GLN A CA 1
ATOM 2297 C C . GLN A 1 299 ? 18.628 2.881 -8.227 1.00 98.69 299 GLN A C 1
ATOM 2299 O O . GLN A 1 299 ? 17.764 2.630 -9.069 1.00 98.69 299 GLN A O 1
ATOM 2304 N N . SER A 1 300 ? 18.522 2.523 -6.949 1.00 98.56 300 SER A N 1
ATOM 2305 C CA . SER A 1 300 ? 17.365 1.831 -6.388 1.00 98.56 300 SER A CA 1
ATOM 2306 C C . SER A 1 300 ? 16.851 2.548 -5.148 1.00 98.56 300 SER A C 1
ATOM 2308 O O . SER A 1 300 ? 17.627 3.128 -4.389 1.00 98.56 300 SER A O 1
ATOM 2310 N N . TRP A 1 301 ? 15.548 2.461 -4.927 1.00 98.38 301 TRP A N 1
ATOM 2311 C CA . TRP A 1 301 ? 14.896 2.829 -3.678 1.00 98.38 301 TRP A CA 1
ATOM 2312 C C . TRP A 1 301 ? 14.213 1.595 -3.102 1.00 98.38 301 TRP A C 1
ATOM 2314 O O . TRP A 1 301 ? 13.575 0.852 -3.845 1.00 98.38 301 TRP A O 1
ATOM 2324 N N . ALA A 1 302 ? 14.355 1.387 -1.796 1.00 98.44 302 ALA A N 1
ATOM 2325 C CA . ALA A 1 302 ? 13.793 0.247 -1.089 1.00 98.44 302 ALA A CA 1
ATOM 2326 C C . ALA A 1 302 ? 12.984 0.708 0.125 1.00 98.44 302 ALA A C 1
ATOM 2328 O O . ALA A 1 302 ? 13.401 1.626 0.844 1.00 98.44 302 ALA A O 1
ATOM 2329 N N . ALA A 1 303 ? 11.857 0.045 0.365 1.00 97.56 303 ALA A N 1
ATOM 2330 C CA . ALA A 1 303 ? 11.026 0.265 1.536 1.00 97.56 303 ALA A CA 1
ATOM 2331 C C . ALA A 1 303 ? 10.404 -1.036 2.033 1.00 97.56 303 ALA A C 1
ATOM 2333 O O . ALA A 1 303 ? 9.992 -1.886 1.241 1.00 97.56 303 ALA A O 1
ATOM 2334 N N . THR A 1 304 ? 10.314 -1.172 3.352 1.00 98.31 304 THR A N 1
ATOM 2335 C CA . THR A 1 304 ? 9.807 -2.376 4.014 1.00 98.31 304 THR A CA 1
ATOM 2336 C C . THR A 1 304 ? 8.597 -2.048 4.873 1.00 98.31 304 THR A C 1
ATOM 2338 O O . THR A 1 304 ? 8.543 -0.988 5.490 1.00 98.31 304 THR A O 1
ATOM 2341 N N . GLN A 1 305 ? 7.627 -2.954 4.918 1.00 97.12 305 GLN A N 1
ATOM 2342 C CA . GLN A 1 305 ? 6.501 -2.925 5.849 1.00 97.12 305 GLN A CA 1
ATOM 2343 C C . GLN A 1 305 ? 6.486 -4.243 6.619 1.00 97.12 305 GLN A C 1
ATOM 2345 O O . GLN A 1 305 ? 6.621 -5.311 6.027 1.00 97.12 305 GLN A O 1
ATOM 2350 N N . HIS A 1 306 ? 6.296 -4.164 7.927 1.00 97.94 306 HIS A N 1
ATOM 2351 C CA . HIS A 1 306 ? 6.118 -5.297 8.815 1.00 97.94 306 HIS A CA 1
ATOM 2352 C C . HIS A 1 306 ? 4.815 -5.114 9.590 1.00 97.94 306 HIS A C 1
ATOM 2354 O O . HIS A 1 306 ? 4.668 -4.180 10.378 1.00 97.94 306 HIS A O 1
ATOM 2360 N N . LEU A 1 307 ? 3.857 -5.998 9.335 1.00 94.31 307 LEU A N 1
ATOM 2361 C CA . LEU A 1 307 ? 2.574 -6.050 10.023 1.00 94.31 307 LEU A CA 1
ATOM 2362 C C . LEU A 1 307 ? 2.610 -7.205 11.013 1.00 94.31 307 LEU A C 1
ATOM 2364 O O . LEU A 1 307 ? 2.898 -8.324 10.602 1.00 94.31 307 LEU A O 1
ATOM 2368 N N . SER A 1 308 ? 2.275 -6.976 12.278 1.00 92.94 308 SER A N 1
ATOM 2369 C CA . SER A 1 308 ? 2.162 -8.049 13.273 1.00 92.94 308 SER A CA 1
ATOM 2370 C C . SER A 1 308 ? 0.894 -7.920 14.106 1.00 92.94 308 SER A C 1
ATOM 2372 O O . SER A 1 308 ? 0.460 -6.813 14.418 1.00 92.94 308 SER A O 1
ATOM 2374 N N . VAL A 1 309 ? 0.289 -9.059 14.449 1.00 88.62 309 VAL A N 1
ATOM 2375 C CA . VAL A 1 309 ? -0.906 -9.130 15.302 1.00 88.62 309 VAL A CA 1
ATOM 2376 C C . VAL A 1 309 ? -0.503 -9.572 16.711 1.00 88.62 309 VAL A C 1
ATOM 2378 O O . VAL A 1 309 ? 0.182 -10.588 16.867 1.00 88.62 309 VAL A O 1
ATOM 2381 N N . GLY A 1 310 ? -0.915 -8.794 17.719 1.00 76.25 310 GLY A N 1
ATOM 2382 C CA . GLY A 1 310 ? -0.692 -9.070 19.148 1.00 76.25 310 GLY A CA 1
ATOM 2383 C C . GLY A 1 310 ? -1.447 -10.285 19.675 1.00 76.25 310 GLY A C 1
ATOM 2384 O O . GLY A 1 310 ? -2.613 -10.475 19.278 1.00 76.25 310 GLY A O 1
#

InterPro domains:
  IPR008183 Aldose 1-/Glucose-6-phosphate 1-epimerase [PF01263] (112-307)
  IPR011013 Galactose mutarotase-like domain superfamily [SSF74650] (113-307)
  IPR013698 Squalene epoxidase [PF08491] (32-95)
  IPR014718 Glycoside hydrolase-type carbohydrate-binding [G3DSA:2.70.98.10] (107-309)